Protein AF-A0A6A0ALJ3-F1 (afdb_monomer_lite)

Secondary structure (DSSP, 8-state):
-HHHHHHTT-TTHHHHHHHHHHHIIIII---HHHHHHHHHHHHHHHTHHHHHHTTS-HHHHHHHS-HHHHHHHHHHHHHHHHHHHHHHHTT-HHHHHH-SS-EEETTEEEPPBP-SSTT---BTT-HHHHHHHHHHHHHHHHHHHHS-HHHHHTHHHHHHHHHHHHHHH-EETTEESS-SHHHHSSPP--

InterPro domains:
  IPR006043 Nucleobase cation symporter 2 family [PF00860] (30-113)

Organism: Haematococcus lacustris (NCBI:txid44745)

Sequence (190 aa):
MAAAKERLSNMSDIPIVQSTLAKLMKGEGMSFDEAYGHVLGTLCVSTLTPILFSFLPIKVLRKVFPPVVSGVTILLIGIHLTGAGLANWGGGSFCSQTGNYNKLVNGVPAPVLCTGNGQVMYPYGDGHYVGMGFLVFSTIILIEILGSPFMRNCSAIIGLLFGYFIAAIIDVDGKRFVTSASFESAPAIT

Radius of gyration: 21.13 Å; chains: 1; bounding box: 46×47×53 Å

Foldseek 3Di:
DVVLVVVCPDLLCVVVLVVQLCCCCVPVVDDSVVSVVVSVVVSVVVVVVVVVVVPDDPVVVCVVQPPVNVVVVVVVSVVVVVVQVVQVLQQHPVLSVCDQFNDQDPNDGHGQWRPDQFQDTDHGNDPVSNVLVVQLVVQLVCCCVPNDPVCVVCSNVVSVVVSVVCQQPDADPNTGSDDCVVVVPDDDDD

pLDDT: mean 83.96, std 13.44, range [29.41, 97.0]

Structure (mmCIF, N/CA/C/O backbone):
data_AF-A0A6A0ALJ3-F1
#
_entry.id   AF-A0A6A0ALJ3-F1
#
loop_
_atom_site.group_PDB
_atom_site.id
_atom_site.type_symbol
_atom_site.label_atom_id
_atom_site.label_alt_id
_atom_site.label_comp_id
_atom_site.label_asym_id
_atom_site.label_entity_id
_atom_site.label_seq_id
_atom_site.pdbx_PDB_ins_code
_atom_site.Cartn_x
_atom_site.Cartn_y
_atom_site.Cartn_z
_atom_site.occupancy
_atom_site.B_iso_or_equiv
_atom_site.auth_seq_id
_atom_site.auth_comp_id
_atom_site.auth_asym_id
_atom_site.auth_atom_id
_atom_site.pdbx_PDB_model_num
ATOM 1 N N . MET A 1 1 ? -27.883 6.204 0.547 1.00 36.06 1 MET A N 1
ATOM 2 C CA . MET A 1 1 ? -27.019 5.312 -0.264 1.00 36.06 1 MET A CA 1
ATOM 3 C C . MET A 1 1 ? -25.523 5.640 -0.178 1.00 36.06 1 MET A C 1
ATOM 5 O O . MET A 1 1 ? -24.738 4.705 -0.215 1.00 36.06 1 MET A O 1
ATOM 9 N N . ALA A 1 2 ? -25.099 6.899 0.021 1.00 29.41 2 ALA A N 1
ATOM 10 C CA . ALA A 1 2 ? -23.675 7.248 0.186 1.00 29.41 2 ALA A CA 1
ATOM 11 C C . ALA A 1 2 ? -22.999 6.616 1.429 1.00 29.41 2 ALA A C 1
ATOM 13 O O . ALA A 1 2 ? -21.887 6.114 1.325 1.00 29.41 2 ALA A O 1
ATOM 14 N N . ALA A 1 3 ? -23.711 6.509 2.560 1.00 35.41 3 ALA A N 1
ATOM 15 C CA . ALA A 1 3 ? -23.179 5.918 3.798 1.00 35.41 3 ALA A CA 1
ATOM 16 C C . ALA A 1 3 ? -22.879 4.401 3.720 1.00 35.41 3 ALA A C 1
ATOM 18 O O . ALA A 1 3 ? -22.123 3.878 4.535 1.00 35.41 3 ALA A O 1
ATOM 19 N N . ALA A 1 4 ? -23.459 3.683 2.748 1.00 38.84 4 ALA A N 1
ATOM 20 C CA . ALA A 1 4 ? -23.167 2.264 2.522 1.00 38.84 4 ALA A CA 1
ATOM 21 C C . ALA A 1 4 ? -21.909 2.069 1.657 1.00 38.84 4 ALA A C 1
ATOM 23 O O . ALA A 1 4 ? -21.147 1.136 1.890 1.00 38.84 4 ALA A O 1
ATOM 24 N N . LYS A 1 5 ? -21.650 2.985 0.710 1.00 35.84 5 LYS A N 1
ATOM 25 C CA . LYS A 1 5 ? -20.446 2.963 -0.136 1.00 35.84 5 LYS A CA 1
ATOM 26 C C . LYS A 1 5 ? -19.175 3.271 0.668 1.00 35.84 5 LYS A C 1
ATOM 28 O O . LYS A 1 5 ? -18.136 2.690 0.396 1.00 35.84 5 LYS A O 1
ATOM 33 N N . GLU A 1 6 ? -19.284 4.121 1.689 1.00 38.53 6 GLU A N 1
ATOM 34 C CA . GLU A 1 6 ? -18.173 4.513 2.573 1.00 38.53 6 GLU A CA 1
ATOM 35 C C . GLU A 1 6 ? -17.825 3.447 3.634 1.00 38.53 6 GLU A C 1
ATOM 37 O O . GLU A 1 6 ? -16.698 3.386 4.115 1.00 38.53 6 GLU A O 1
ATOM 42 N N . ARG A 1 7 ? -18.761 2.545 3.972 1.00 44.97 7 ARG A N 1
ATOM 43 C CA . ARG A 1 7 ? -18.523 1.441 4.925 1.00 44.97 7 ARG A CA 1
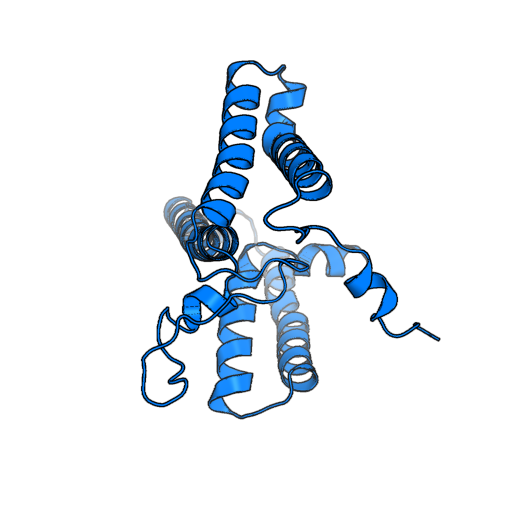ATOM 44 C C . ARG A 1 7 ? -17.915 0.182 4.305 1.00 44.97 7 ARG A C 1
ATOM 46 O O . ARG A 1 7 ? -17.387 -0.635 5.046 1.00 44.97 7 ARG A O 1
ATOM 53 N N . LEU A 1 8 ? -17.980 0.030 2.984 1.00 41.50 8 LEU A N 1
ATOM 54 C CA . LEU A 1 8 ? -17.356 -1.081 2.249 1.00 41.50 8 LEU A CA 1
ATOM 55 C C . LEU A 1 8 ? -15.858 -0.861 1.982 1.00 41.50 8 LEU A C 1
ATOM 57 O O . LEU A 1 8 ? -15.182 -1.754 1.485 1.00 41.50 8 LEU A O 1
ATOM 61 N N . SER A 1 9 ? -15.332 0.321 2.309 1.00 50.75 9 SER A N 1
ATOM 62 C CA . SER A 1 9 ? -13.909 0.659 2.207 1.00 50.75 9 SER A CA 1
ATOM 63 C C . SER A 1 9 ? -13.195 0.632 3.560 1.00 50.75 9 SER A C 1
ATOM 65 O O . SER A 1 9 ? -12.183 1.310 3.739 1.00 50.75 9 SER A O 1
ATOM 67 N N . ASN A 1 10 ? -13.714 -0.114 4.539 1.00 66.31 10 ASN A N 1
ATOM 68 C CA . ASN A 1 10 ? -13.001 -0.302 5.794 1.00 66.31 10 ASN A CA 1
ATOM 69 C C . ASN A 1 10 ? -11.774 -1.185 5.549 1.00 66.31 10 ASN A C 1
ATOM 71 O O . ASN A 1 10 ? -11.860 -2.249 4.937 1.00 66.31 10 ASN A O 1
ATOM 75 N N . MET A 1 11 ? -10.616 -0.763 6.061 1.00 64.06 11 MET A N 1
ATOM 76 C CA . MET A 1 11 ? -9.351 -1.494 5.901 1.00 64.06 11 MET A CA 1
ATOM 77 C C . MET A 1 11 ? -9.414 -2.951 6.400 1.00 64.06 11 MET A C 1
ATOM 79 O O . MET A 1 11 ? -8.641 -3.784 5.936 1.00 64.06 11 MET A O 1
ATOM 83 N N . SER A 1 12 ? -10.353 -3.284 7.293 1.00 75.94 12 SER A N 1
ATOM 84 C CA . SER A 1 12 ? -10.605 -4.650 7.773 1.00 75.94 12 SER A CA 1
ATOM 85 C C . SER A 1 12 ? -11.110 -5.612 6.700 1.00 75.94 12 SER A C 1
ATOM 87 O O . SER A 1 12 ? -10.878 -6.814 6.810 1.00 75.94 12 SER A O 1
ATOM 89 N N . ASP A 1 13 ? -11.796 -5.104 5.677 1.00 79.62 13 ASP A N 1
ATOM 90 C CA . ASP A 1 13 ? -12.500 -5.949 4.710 1.00 79.62 13 ASP A CA 1
ATOM 91 C C . ASP A 1 13 ? -11.560 -6.390 3.583 1.00 79.62 13 ASP A C 1
ATOM 93 O O . ASP A 1 13 ? -11.724 -7.466 3.012 1.00 79.62 13 ASP A O 1
ATOM 97 N N . ILE A 1 14 ? -10.507 -5.609 3.326 1.00 80.31 14 ILE A N 1
ATOM 98 C CA . ILE A 1 14 ? -9.473 -5.883 2.322 1.00 80.31 14 ILE A CA 1
ATOM 99 C C . ILE A 1 14 ? -8.874 -7.299 2.463 1.00 80.31 14 ILE A C 1
ATOM 101 O O . ILE A 1 14 ? -8.937 -8.052 1.487 1.00 80.31 14 ILE A O 1
ATOM 105 N N . PRO A 1 15 ? -8.334 -7.730 3.625 1.00 80.00 15 PRO A N 1
ATOM 106 C CA . PRO A 1 15 ? -7.745 -9.068 3.751 1.00 80.00 15 PRO A CA 1
ATOM 107 C C . PRO A 1 15 ? -8.780 -10.195 3.586 1.00 80.00 15 PRO A C 1
ATOM 109 O O . PRO A 1 15 ? -8.466 -11.271 3.067 1.00 80.00 15 PRO A O 1
ATOM 112 N N . ILE A 1 16 ? -10.030 -9.958 3.991 1.00 84.94 16 ILE A N 1
ATOM 113 C CA . ILE A 1 16 ? -11.122 -10.933 3.871 1.00 84.94 16 ILE A CA 1
ATO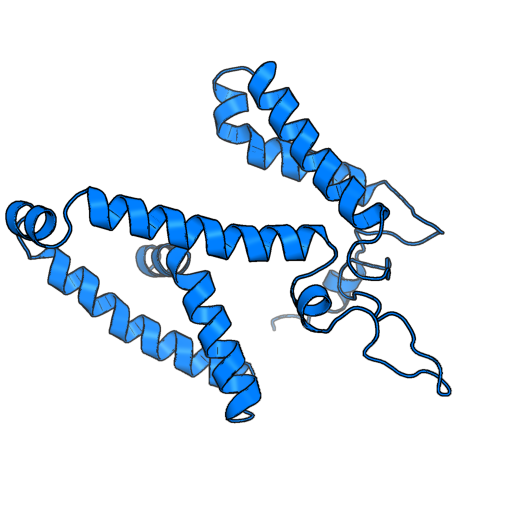M 114 C C . ILE A 1 16 ? -11.498 -11.108 2.398 1.00 84.94 16 ILE A C 1
ATOM 116 O O . ILE A 1 16 ? -11.567 -12.234 1.903 1.00 84.94 16 ILE A O 1
ATOM 120 N N . VAL A 1 17 ? -11.683 -10.002 1.677 1.00 86.25 17 VAL A N 1
ATOM 121 C CA . VAL A 1 17 ? -12.018 -10.013 0.251 1.00 86.25 17 VAL A CA 1
ATOM 122 C C . VAL A 1 17 ? -10.890 -10.645 -0.561 1.00 86.25 17 VAL A C 1
ATOM 124 O O . VAL A 1 17 ? -11.155 -11.530 -1.369 1.00 86.25 17 VAL A O 1
ATOM 127 N N . GLN A 1 18 ? -9.630 -10.280 -0.305 1.00 81.94 18 GLN A N 1
ATOM 128 C CA . GLN A 1 18 ? -8.478 -10.855 -1.009 1.00 81.94 18 GLN A CA 1
ATOM 129 C C . GLN A 1 18 ? -8.369 -12.372 -0.816 1.00 81.94 18 GLN A C 1
ATOM 131 O O . GLN A 1 18 ? -8.203 -13.110 -1.787 1.00 81.94 18 GLN A O 1
ATOM 136 N N . SER A 1 19 ? -8.494 -12.854 0.423 1.00 82.94 19 SER A N 1
ATOM 137 C CA . SER A 1 19 ? -8.419 -14.292 0.711 1.00 82.94 19 SER A CA 1
ATOM 138 C C . SER A 1 19 ? -9.608 -15.075 0.149 1.00 82.94 19 SER A C 1
ATOM 140 O O . SER A 1 19 ? -9.438 -16.214 -0.288 1.00 82.94 19 SER A O 1
ATOM 142 N N . THR A 1 20 ? -10.797 -14.471 0.118 1.00 86.56 20 THR A N 1
ATOM 143 C CA . THR A 1 20 ? -12.002 -15.088 -0.451 1.00 86.56 20 THR A CA 1
ATOM 144 C C . THR A 1 20 ? -11.910 -15.160 -1.971 1.00 86.56 20 THR A C 1
ATOM 146 O O . THR A 1 20 ? -12.071 -16.239 -2.531 1.00 86.56 20 THR A O 1
ATOM 149 N N . LEU A 1 21 ? -11.556 -14.060 -2.641 1.00 85.88 21 LEU A N 1
ATOM 150 C CA . LEU A 1 21 ? -11.371 -14.038 -4.095 1.00 85.88 21 LEU A CA 1
ATOM 151 C C . LEU A 1 21 ? -10.296 -15.032 -4.539 1.00 85.88 21 LEU A C 1
ATOM 153 O O . LEU A 1 21 ? -10.525 -15.799 -5.468 1.00 85.88 21 LEU A O 1
ATOM 157 N N . ALA A 1 22 ? -9.162 -15.097 -3.834 1.00 81.94 22 ALA A N 1
ATOM 158 C CA . ALA A 1 22 ? -8.114 -16.067 -4.141 1.00 81.94 22 ALA A CA 1
ATOM 159 C C . ALA A 1 22 ? -8.618 -17.520 -4.062 1.00 81.94 22 ALA A C 1
ATOM 161 O O . ALA A 1 22 ? -8.253 -18.344 -4.900 1.00 81.94 22 ALA A O 1
ATOM 162 N N . LYS A 1 23 ? -9.475 -17.839 -3.083 1.00 86.88 23 LYS A N 1
ATOM 163 C CA . LYS A 1 23 ? -10.080 -19.171 -2.948 1.00 86.88 23 LYS A CA 1
ATOM 164 C C . LYS A 1 23 ? -11.106 -19.459 -4.039 1.00 86.88 23 LYS A C 1
ATOM 166 O O . LYS A 1 23 ? -11.051 -20.535 -4.618 1.00 86.88 23 LYS A O 1
ATOM 171 N N . LEU A 1 24 ? -11.999 -18.520 -4.336 1.00 86.62 24 LEU A N 1
ATOM 172 C CA . LEU A 1 24 ? -13.057 -18.710 -5.333 1.00 86.62 24 LEU A CA 1
ATOM 173 C C . LEU A 1 24 ? -12.482 -18.826 -6.753 1.00 86.62 24 LEU A C 1
ATOM 175 O O . LEU A 1 24 ? -12.848 -19.723 -7.505 1.00 86.62 24 LEU A O 1
ATOM 179 N N . MET A 1 25 ? -11.505 -17.983 -7.093 1.00 83.56 25 MET A N 1
ATOM 180 C CA . MET A 1 25 ? -10.878 -18.001 -8.417 1.00 83.56 25 MET A CA 1
ATOM 181 C C . MET A 1 25 ? -9.976 -19.225 -8.620 1.00 83.56 25 MET A C 1
ATOM 183 O O . MET A 1 25 ? -9.991 -19.829 -9.687 1.00 83.56 25 MET A O 1
ATOM 187 N N . LYS A 1 26 ? -9.178 -19.611 -7.61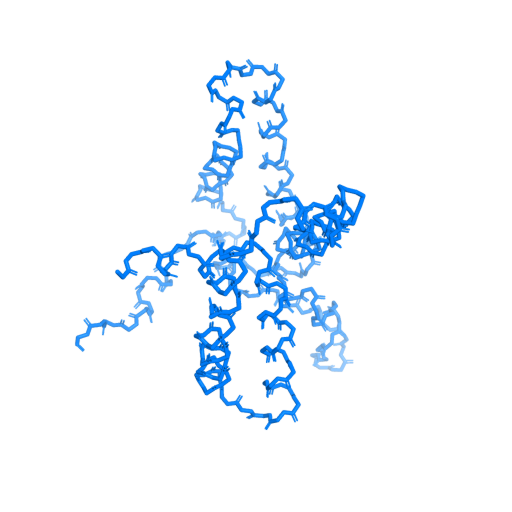3 1.00 79.38 26 LYS A N 1
ATOM 188 C CA . LYS A 1 26 ? -8.210 -20.718 -7.748 1.00 79.38 26 LYS A CA 1
ATOM 189 C C . LYS A 1 26 ? -8.794 -22.089 -7.402 1.00 79.38 26 LYS A C 1
ATOM 191 O O . LYS A 1 26 ? -8.327 -23.091 -7.931 1.00 79.38 26 LYS A O 1
ATOM 196 N N . GLY A 1 27 ? -9.746 -22.140 -6.475 1.00 77.44 27 GLY A N 1
ATOM 197 C CA . GLY A 1 27 ? -10.348 -23.377 -5.981 1.00 77.44 27 GLY A CA 1
ATOM 198 C C . GLY A 1 27 ? -11.523 -23.846 -6.830 1.00 77.44 27 GLY A C 1
ATOM 199 O O . GLY A 1 27 ? -11.579 -25.019 -7.179 1.00 77.44 27 GLY A O 1
ATOM 200 N N . GLU A 1 28 ? -12.428 -22.933 -7.187 1.00 77.88 28 GLU A N 1
ATOM 201 C CA . GLU A 1 28 ? -13.656 -23.259 -7.931 1.00 77.88 28 GLU A CA 1
ATOM 202 C C . GLU A 1 28 ? -13.579 -22.868 -9.415 1.00 77.88 28 GLU A C 1
ATOM 204 O O . GLU A 1 28 ? -14.426 -23.278 -10.202 1.00 77.88 28 GLU A O 1
ATOM 209 N N . GLY A 1 29 ? -12.548 -22.119 -9.824 1.00 83.25 29 GLY A N 1
ATOM 210 C CA . GLY A 1 29 ? -12.332 -21.741 -11.225 1.00 83.25 29 GLY A CA 1
ATOM 211 C C . GLY A 1 29 ? -13.332 -20.713 -11.759 1.00 83.25 29 GLY A C 1
ATOM 212 O O . GLY A 1 29 ? -13.464 -20.574 -12.974 1.00 83.25 29 GLY A O 1
ATOM 213 N N . MET A 1 30 ? -14.042 -20.006 -10.875 1.00 82.38 30 MET A N 1
ATOM 214 C CA . MET A 1 30 ? -15.029 -19.000 -11.267 1.00 82.38 30 MET A CA 1
ATOM 215 C C . MET A 1 30 ? -14.371 -17.763 -11.886 1.00 82.38 30 MET A C 1
ATOM 217 O O . MET A 1 30 ? -13.251 -17.378 -11.529 1.00 82.38 30 MET A O 1
ATOM 221 N N . SER A 1 31 ? -15.100 -17.112 -12.796 1.00 89.19 31 SER A N 1
ATOM 222 C CA . SER A 1 31 ? -14.695 -15.819 -13.353 1.00 89.19 31 SER A CA 1
ATOM 223 C C . SER A 1 31 ? -14.612 -14.755 -12.253 1.00 89.19 31 SER A C 1
ATOM 225 O O . SER A 1 31 ? -15.312 -14.830 -11.239 1.00 89.19 31 SER A O 1
ATOM 227 N N . PHE A 1 32 ? -13.776 -13.735 -12.464 1.00 83.00 32 PHE A N 1
ATOM 228 C CA . PHE A 1 32 ? -13.624 -12.622 -11.526 1.00 83.00 32 PHE A CA 1
ATOM 229 C C . PHE A 1 32 ? -14.965 -11.940 -11.224 1.00 83.00 32 PHE A C 1
ATOM 231 O O . PHE A 1 32 ? -15.262 -11.686 -10.059 1.00 83.00 32 PHE A O 1
ATOM 238 N N . ASP A 1 33 ? -15.790 -11.705 -12.246 1.00 86.81 33 ASP A N 1
ATOM 239 C CA . ASP A 1 33 ? -17.067 -10.996 -12.098 1.00 86.81 33 ASP A CA 1
ATOM 240 C C . ASP A 1 33 ? -18.054 -11.764 -11.210 1.00 86.81 33 ASP A C 1
ATOM 242 O O . ASP A 1 33 ? -18.742 -11.181 -10.370 1.00 86.81 33 ASP A O 1
ATOM 246 N N . GLU A 1 34 ? -18.078 -13.089 -11.347 1.00 88.50 34 GLU A N 1
ATOM 247 C CA . GLU A 1 34 ? -18.938 -13.972 -10.563 1.00 88.50 34 GLU A CA 1
ATOM 248 C C . GLU A 1 34 ? -18.449 -14.075 -9.114 1.00 88.50 34 GLU A C 1
ATOM 250 O O . GLU A 1 34 ? -19.213 -13.837 -8.176 1.00 88.50 34 GLU A O 1
ATOM 255 N N . ALA A 1 35 ? -17.149 -14.319 -8.914 1.00 87.38 35 ALA A N 1
ATOM 256 C CA . ALA A 1 35 ? -16.542 -14.352 -7.585 1.00 87.38 35 ALA A CA 1
ATOM 257 C C . ALA A 1 35 ? -16.726 -13.017 -6.839 1.00 87.38 35 ALA A C 1
ATOM 259 O O . ALA A 1 35 ? -17.025 -12.996 -5.641 1.00 87.38 35 ALA A O 1
ATOM 260 N N . TYR A 1 36 ? -16.600 -11.896 -7.550 1.00 86.19 36 TYR A N 1
ATOM 261 C CA . TYR A 1 36 ? -16.843 -10.568 -7.002 1.00 86.19 36 TYR A CA 1
ATOM 262 C C . TYR A 1 36 ? -18.323 -10.357 -6.650 1.00 86.19 36 TYR A C 1
ATOM 264 O O . TYR A 1 36 ? -18.627 -9.843 -5.571 1.00 86.19 36 TYR A O 1
ATOM 272 N N . GLY A 1 37 ? -19.249 -10.830 -7.490 1.00 89.12 37 GLY A N 1
ATOM 273 C CA . GLY A 1 37 ? -20.685 -10.845 -7.200 1.00 89.12 37 GLY A CA 1
ATOM 274 C C . GLY A 1 37 ? -21.032 -11.594 -5.907 1.00 89.12 37 GLY A C 1
ATOM 275 O O . GLY A 1 37 ? -21.777 -11.072 -5.072 1.00 89.12 37 GLY A O 1
ATOM 276 N N . HIS A 1 38 ? -20.434 -12.767 -5.677 1.00 88.88 38 HIS A N 1
ATOM 277 C CA . HIS A 1 38 ? -20.614 -13.539 -4.439 1.00 88.88 38 HIS A CA 1
ATOM 278 C C . HIS A 1 38 ? -20.102 -12.806 -3.193 1.00 88.88 38 HIS A C 1
ATOM 280 O O . HIS A 1 38 ? -20.770 -12.788 -2.149 1.00 88.88 38 HIS A O 1
ATOM 286 N N . VAL A 1 39 ? -18.936 -12.164 -3.298 1.00 89.06 39 VAL A N 1
ATOM 287 C CA . VAL A 1 39 ? -18.380 -11.343 -2.216 1.00 89.06 39 VAL A CA 1
ATOM 288 C C . VAL A 1 39 ? -19.315 -10.172 -1.902 1.00 89.06 39 VAL A C 1
ATOM 290 O O . VAL A 1 39 ? -19.666 -9.971 -0.740 1.00 89.06 39 VAL A O 1
ATOM 293 N N . LEU A 1 40 ? -19.789 -9.444 -2.917 1.00 87.94 40 LEU A N 1
ATOM 294 C CA . LEU A 1 40 ? -20.716 -8.322 -2.736 1.00 87.94 40 LEU A CA 1
ATOM 295 C C . LEU A 1 40 ? -22.049 -8.743 -2.101 1.00 87.94 40 LEU A C 1
ATOM 297 O O . LEU A 1 40 ? -22.550 -8.047 -1.213 1.00 87.94 40 LEU A O 1
ATOM 301 N N . GLY A 1 41 ? -22.607 -9.886 -2.510 1.00 90.25 41 GLY A N 1
ATOM 302 C CA . GLY A 1 41 ? -23.825 -10.437 -1.911 1.00 90.25 41 GLY A CA 1
ATOM 303 C C . GLY A 1 41 ? -23.641 -10.760 -0.427 1.00 90.25 41 GLY A C 1
ATOM 304 O O . GLY A 1 41 ? -24.467 -10.379 0.407 1.00 90.25 41 GLY A O 1
ATOM 305 N N . THR A 1 42 ? -22.510 -11.377 -0.077 1.00 89.94 42 THR A N 1
ATOM 306 C CA . THR A 1 42 ? -22.162 -11.685 1.319 1.00 89.94 42 THR A CA 1
ATOM 307 C C . THR A 1 42 ? -21.983 -10.412 2.143 1.00 89.94 42 THR A C 1
ATOM 309 O O . THR A 1 42 ? -22.463 -10.345 3.273 1.00 89.94 42 THR A O 1
ATOM 312 N N . LEU A 1 43 ? -21.352 -9.378 1.574 1.00 88.12 43 LEU A N 1
ATOM 313 C CA . LEU A 1 43 ? -21.179 -8.081 2.229 1.00 88.12 43 LEU A CA 1
ATOM 314 C C . LEU A 1 43 ? -22.520 -7.370 2.479 1.00 88.12 43 LEU A C 1
ATOM 316 O O . LEU A 1 43 ? -22.722 -6.798 3.548 1.00 88.12 43 LEU A O 1
ATOM 320 N N . CYS A 1 44 ? -23.481 -7.455 1.552 1.00 88.19 44 CYS A N 1
ATOM 321 C CA . CYS A 1 44 ? -24.825 -6.914 1.782 1.00 88.19 44 CYS A CA 1
ATOM 322 C C . CYS A 1 44 ? -25.489 -7.545 3.011 1.00 88.19 44 CYS A C 1
ATOM 324 O O . CYS A 1 44 ? -26.015 -6.828 3.861 1.00 88.19 44 CYS A O 1
ATOM 326 N N . VAL A 1 45 ? -25.417 -8.870 3.153 1.00 90.81 45 VAL A N 1
ATOM 327 C CA . VAL A 1 45 ? -26.002 -9.567 4.308 1.00 90.81 45 VAL A CA 1
ATOM 328 C C . VAL A 1 45 ? -25.197 -9.307 5.584 1.00 90.81 45 VAL A C 1
ATOM 330 O O . VAL A 1 45 ? -25.781 -9.060 6.639 1.00 90.81 45 VAL A O 1
ATOM 333 N N . SER A 1 46 ? -23.863 -9.301 5.512 1.00 87.75 46 SER A N 1
ATOM 334 C CA . SER A 1 46 ? -23.005 -9.119 6.688 1.00 87.75 46 SER A CA 1
ATOM 335 C C . SER A 1 46 ? -23.133 -7.727 7.311 1.00 87.75 46 SER A C 1
ATOM 337 O O . SER A 1 46 ? -22.991 -7.597 8.528 1.00 87.75 46 SER A O 1
ATOM 339 N N . THR A 1 47 ? -23.489 -6.697 6.530 1.00 88.12 47 THR A N 1
ATOM 340 C CA . THR A 1 47 ? -23.762 -5.345 7.057 1.00 88.12 47 THR A CA 1
ATOM 341 C C . THR A 1 47 ? -25.005 -5.263 7.947 1.00 88.12 47 THR A C 1
ATOM 343 O O . THR A 1 47 ? -25.129 -4.309 8.718 1.00 88.12 47 THR A O 1
ATOM 346 N N . LEU A 1 48 ? -25.884 -6.271 7.940 1.00 89.19 48 LEU A N 1
ATOM 347 C CA . LEU A 1 48 ? -27.009 -6.346 8.876 1.00 89.19 48 LEU A CA 1
ATOM 348 C C . LEU A 1 48 ? -26.540 -6.599 10.317 1.00 89.19 48 LEU A C 1
ATOM 350 O O . LEU A 1 48 ? -27.112 -6.047 11.254 1.00 89.19 48 LEU A O 1
ATOM 354 N N . THR A 1 49 ? -25.461 -7.356 10.520 1.00 86.19 49 THR A N 1
ATOM 355 C CA . THR A 1 49 ? -24.923 -7.659 11.858 1.00 86.19 49 THR A CA 1
ATOM 356 C C . THR A 1 49 ? -24.514 -6.409 12.655 1.00 86.19 49 THR A C 1
ATOM 358 O O . THR A 1 49 ? -24.970 -6.264 13.790 1.00 86.19 49 THR A O 1
ATOM 361 N N . PRO A 1 50 ? -23.715 -5.457 12.126 1.00 87.19 50 PRO A N 1
ATOM 362 C CA . PRO A 1 50 ? -23.408 -4.224 12.849 1.00 87.19 50 PRO A CA 1
ATOM 363 C C . PRO A 1 50 ? -24.635 -3.321 13.045 1.00 87.19 50 PRO A C 1
ATOM 365 O O . PRO A 1 50 ? -24.668 -2.572 14.019 1.00 87.19 50 PRO A O 1
ATOM 368 N N . ILE A 1 51 ? -25.654 -3.398 12.177 1.00 89.69 51 ILE A N 1
ATOM 369 C CA . ILE A 1 51 ? -26.938 -2.709 12.399 1.00 89.69 51 ILE A CA 1
ATOM 370 C C . ILE A 1 51 ? -27.640 -3.305 13.625 1.00 89.69 51 ILE A C 1
ATOM 372 O O . ILE A 1 51 ? -28.076 -2.559 14.497 1.00 89.69 51 ILE A O 1
ATOM 376 N N . LEU A 1 52 ? -27.674 -4.635 13.752 1.00 89.44 52 LEU A N 1
ATOM 377 C CA . LEU A 1 52 ? -28.230 -5.313 14.926 1.00 89.44 52 LEU A CA 1
ATOM 378 C C . LEU A 1 52 ? -27.442 -4.991 16.204 1.00 89.44 52 LEU A C 1
ATOM 380 O O . LEU A 1 52 ? -28.035 -4.673 17.235 1.00 89.44 52 LEU A O 1
ATOM 384 N N . PHE A 1 53 ? -26.107 -4.992 16.142 1.00 86.56 53 PHE A N 1
ATOM 385 C CA . PHE A 1 53 ? -25.268 -4.601 17.279 1.00 86.56 53 PHE A CA 1
ATOM 386 C C . PHE A 1 53 ? -25.400 -3.124 17.661 1.00 86.56 53 PHE A C 1
ATOM 388 O O . PHE A 1 53 ? -25.168 -2.791 18.822 1.00 86.56 53 PHE A O 1
ATOM 395 N N . SER A 1 54 ? -25.842 -2.251 16.750 1.00 90.50 54 SER A N 1
ATOM 396 C CA . SER A 1 54 ? -26.126 -0.846 17.065 1.00 90.50 54 SER A CA 1
ATOM 397 C C . SER A 1 54 ? -27.271 -0.666 18.071 1.00 90.50 54 SER A C 1
ATOM 399 O O . SER A 1 54 ? -27.363 0.400 18.677 1.00 90.50 54 SER A O 1
ATOM 401 N N . PHE A 1 55 ? -28.126 -1.676 18.271 1.00 92.00 55 PHE A N 1
ATOM 402 C CA . PHE A 1 55 ? -29.191 -1.650 19.281 1.00 92.00 55 PHE A CA 1
ATOM 403 C C . PHE A 1 55 ? -28.735 -2.138 20.667 1.00 92.00 55 PHE A C 1
ATOM 405 O O . PHE A 1 55 ? -29.480 -2.011 21.640 1.00 92.00 55 PHE A O 1
ATOM 412 N N . LEU A 1 56 ? -27.522 -2.690 20.794 1.00 90.25 56 LEU A N 1
ATOM 413 C CA . LEU A 1 56 ? -26.998 -3.153 22.077 1.00 90.25 56 LEU A CA 1
ATOM 414 C C . LEU A 1 56 ? -26.418 -1.988 22.897 1.00 90.25 56 LEU A C 1
ATOM 416 O O . LEU A 1 56 ? -25.699 -1.139 22.366 1.00 90.25 56 LEU A O 1
ATOM 420 N N . PRO A 1 57 ? -26.645 -1.953 24.223 1.00 89.56 57 PRO A N 1
ATOM 421 C CA . PRO A 1 57 ? -26.074 -0.917 25.071 1.00 89.56 57 PRO A CA 1
ATOM 422 C C . PRO A 1 57 ? -24.546 -1.052 25.155 1.00 89.56 57 PRO A C 1
ATOM 424 O O . PRO A 1 57 ? -24.002 -2.142 25.340 1.00 89.56 57 PRO A O 1
ATOM 427 N N . ILE A 1 58 ? -23.848 0.088 25.134 1.00 87.81 58 ILE A N 1
ATOM 428 C CA . ILE A 1 58 ? -22.372 0.197 25.140 1.00 87.81 58 ILE A CA 1
ATOM 429 C C . ILE A 1 58 ? -21.718 -0.604 26.283 1.00 87.81 58 ILE A C 1
ATOM 431 O O . ILE A 1 58 ? -20.609 -1.117 26.139 1.00 87.81 58 ILE A O 1
ATOM 435 N N . LYS A 1 59 ? -22.412 -0.751 27.420 1.00 90.38 59 LYS A N 1
ATOM 436 C CA . LYS A 1 59 ? -21.947 -1.535 28.577 1.00 90.38 59 LYS A CA 1
ATOM 437 C C . LYS A 1 59 ? -21.764 -3.019 28.247 1.00 90.38 59 LYS A C 1
ATOM 439 O O . LYS A 1 59 ? -20.804 -3.625 28.712 1.00 90.38 59 LYS A O 1
ATOM 444 N N . VAL A 1 60 ? -22.661 -3.590 27.441 1.00 91.00 60 VAL A N 1
ATOM 445 C CA . VAL A 1 60 ? -22.561 -4.984 26.985 1.00 91.00 60 VAL A CA 1
ATOM 446 C C . VAL A 1 60 ? -21.424 -5.106 25.978 1.00 91.00 60 VAL A C 1
ATOM 448 O O . VAL A 1 60 ? -20.586 -5.992 26.116 1.00 91.00 60 VAL A O 1
ATOM 451 N N . LEU A 1 61 ? -21.313 -4.162 25.039 1.00 86.56 61 LEU A N 1
ATOM 452 C CA . LEU A 1 61 ? -20.289 -4.207 23.995 1.00 86.56 61 LEU A CA 1
ATOM 453 C C . LEU A 1 61 ? -18.861 -4.139 24.561 1.00 86.56 61 LEU A C 1
ATOM 455 O O . LEU A 1 61 ? -18.004 -4.916 24.157 1.00 86.56 61 LEU A O 1
ATOM 459 N N . ARG A 1 62 ? -18.621 -3.287 25.566 1.00 87.75 62 ARG A N 1
ATOM 460 C CA . ARG A 1 62 ? -17.325 -3.197 26.268 1.00 87.75 62 ARG A CA 1
ATOM 461 C C . ARG A 1 62 ? -16.997 -4.426 27.123 1.00 87.75 62 ARG A C 1
ATOM 463 O O . ARG A 1 62 ? -15.835 -4.626 27.463 1.00 87.75 62 ARG A O 1
ATOM 470 N N . LYS A 1 63 ? -18.003 -5.230 27.486 1.00 91.12 63 LYS A N 1
ATOM 471 C CA . LYS A 1 63 ? -17.820 -6.494 28.212 1.00 91.12 63 LYS A CA 1
ATOM 472 C C . LYS A 1 63 ? -17.531 -7.657 27.261 1.00 91.12 63 LYS A C 1
ATOM 474 O O . LYS A 1 63 ? -16.716 -8.507 27.593 1.00 91.12 63 LYS A O 1
ATOM 479 N N . VAL A 1 64 ? -18.181 -7.675 26.095 1.00 90.25 64 VAL A N 1
ATOM 480 C CA . VAL A 1 64 ? -17.962 -8.679 25.039 1.00 90.25 64 VAL A CA 1
ATOM 481 C C . VAL A 1 64 ? -16.622 -8.453 24.331 1.00 90.25 64 VAL A C 1
ATOM 483 O O . VAL A 1 64 ? -15.879 -9.404 24.118 1.00 90.25 64 VAL A O 1
ATOM 486 N N . PHE A 1 65 ? -16.279 -7.199 24.027 1.00 90.44 65 PHE A N 1
ATOM 487 C CA . PHE A 1 65 ? -15.021 -6.811 23.385 1.00 90.44 65 PHE A CA 1
ATOM 488 C C . PHE A 1 65 ? -14.210 -5.902 24.318 1.00 90.44 65 PHE A C 1
ATOM 490 O O . PHE A 1 65 ? -14.227 -4.675 24.165 1.00 90.44 65 PHE A O 1
ATOM 497 N N . PRO A 1 66 ? -13.515 -6.472 25.320 1.00 92.50 66 PRO A N 1
ATOM 498 C CA . PRO A 1 66 ? -12.651 -5.689 26.190 1.00 92.50 66 PRO A CA 1
ATOM 499 C C . PRO A 1 66 ? -11.521 -5.031 25.376 1.00 92.50 66 PRO A C 1
ATOM 501 O O . PRO A 1 66 ? -11.133 -5.540 24.318 1.00 92.50 66 PRO A O 1
ATOM 504 N N . PRO A 1 67 ? -10.946 -3.916 25.863 1.00 89.94 67 PRO A N 1
ATOM 505 C CA . PRO A 1 67 ? -9.968 -3.123 25.112 1.00 89.94 67 PRO A CA 1
ATOM 506 C C . PRO A 1 67 ? -8.735 -3.924 24.669 1.00 89.94 67 PRO A C 1
ATOM 508 O O . PRO A 1 67 ? -8.176 -3.639 23.615 1.00 89.94 67 PRO A O 1
ATOM 511 N N . VAL A 1 68 ? -8.358 -4.967 25.415 1.00 95.19 68 VAL A N 1
ATOM 512 C CA . VAL A 1 68 ? -7.259 -5.875 25.048 1.00 95.19 68 VAL A CA 1
ATOM 513 C C . VAL A 1 68 ? -7.563 -6.632 23.750 1.00 95.19 68 VAL A C 1
ATOM 515 O O . VAL A 1 68 ? -6.717 -6.692 22.864 1.00 95.19 68 VAL A O 1
ATOM 518 N N . VAL A 1 69 ? -8.781 -7.159 23.593 1.00 95.00 69 VAL A N 1
ATOM 519 C CA . VAL A 1 69 ? -9.184 -7.910 22.390 1.00 95.00 69 VAL A CA 1
ATOM 520 C C . VAL A 1 69 ? -9.262 -6.982 21.181 1.00 95.00 69 VAL A C 1
ATOM 522 O O . VAL A 1 69 ? -8.754 -7.316 20.112 1.00 95.00 69 VAL A O 1
ATOM 525 N N . SER A 1 70 ? -9.846 -5.795 21.361 1.00 90.56 70 SER A N 1
ATOM 526 C CA . SER A 1 70 ? -9.917 -4.787 20.298 1.00 90.56 70 SER A CA 1
ATOM 527 C C . SER A 1 70 ? -8.518 -4.358 19.834 1.00 90.56 70 SER A C 1
ATOM 529 O O . SER A 1 70 ? -8.231 -4.375 18.639 1.00 90.56 70 SER A O 1
ATOM 531 N N . GLY A 1 71 ? -7.608 -4.076 20.775 1.00 93.94 71 GLY A N 1
ATOM 532 C CA . GLY A 1 71 ? -6.233 -3.675 20.467 1.00 93.94 71 GLY A CA 1
ATOM 533 C C . GLY A 1 71 ? -5.444 -4.739 19.701 1.00 93.94 71 GLY A C 1
ATOM 534 O O . GLY A 1 71 ? -4.846 -4.429 18.672 1.00 93.94 71 GLY A O 1
ATOM 535 N N . VAL A 1 72 ? -5.486 -6.001 20.148 1.00 95.19 72 VAL A N 1
ATOM 536 C CA . VAL A 1 72 ? -4.802 -7.111 19.455 1.00 95.19 72 VAL A CA 1
ATOM 537 C C . VAL A 1 72 ? -5.381 -7.327 18.054 1.00 95.19 72 VAL A C 1
ATOM 539 O O . VAL A 1 72 ? -4.629 -7.537 17.106 1.00 95.19 72 VAL A O 1
ATOM 542 N N . THR A 1 73 ? -6.702 -7.217 17.895 1.00 92.31 73 THR A N 1
ATOM 543 C CA . THR A 1 73 ? -7.357 -7.375 16.587 1.00 92.31 73 THR A CA 1
ATOM 544 C C . THR A 1 73 ? -6.908 -6.292 15.602 1.00 92.31 73 THR A C 1
ATOM 546 O O . THR A 1 73 ? -6.524 -6.610 14.479 1.00 92.31 73 THR A O 1
ATOM 549 N N . ILE A 1 74 ? -6.887 -5.022 16.023 1.00 91.06 74 ILE A N 1
ATOM 550 C CA . ILE A 1 74 ? -6.440 -3.903 15.177 1.00 91.06 74 ILE A CA 1
ATOM 551 C C . ILE A 1 74 ? -4.960 -4.061 14.797 1.00 91.06 74 ILE A C 1
ATOM 553 O O . ILE A 1 74 ? -4.599 -3.839 13.641 1.00 91.06 74 ILE A O 1
ATOM 557 N N . LEU A 1 75 ? -4.114 -4.504 15.734 1.00 93.19 75 LEU A N 1
ATOM 558 C CA . LEU A 1 75 ? -2.701 -4.776 15.463 1.00 93.19 75 LEU A CA 1
ATOM 559 C C . LEU A 1 75 ? -2.527 -5.858 14.387 1.00 93.19 75 LEU A C 1
ATOM 561 O O . LEU A 1 75 ? -1.773 -5.657 13.438 1.00 93.19 75 LEU A O 1
ATOM 565 N N . LEU A 1 76 ? -3.236 -6.986 14.504 1.00 91.12 76 LEU A N 1
ATOM 566 C CA . LEU A 1 76 ? -3.158 -8.082 13.533 1.00 91.12 76 LEU A CA 1
ATOM 567 C C . LEU A 1 76 ? -3.638 -7.649 12.144 1.00 91.12 76 LEU A C 1
ATOM 569 O O . LEU A 1 76 ? -2.989 -7.973 11.150 1.00 91.12 76 LEU A O 1
ATOM 573 N N . ILE A 1 77 ? -4.718 -6.862 12.068 1.00 89.75 77 ILE A N 1
ATOM 574 C CA . ILE A 1 77 ? -5.180 -6.270 10.803 1.00 89.75 77 ILE A CA 1
ATOM 575 C C . ILE A 1 77 ? -4.064 -5.412 10.184 1.00 89.75 77 ILE A C 1
ATOM 577 O O . ILE A 1 77 ? -3.753 -5.565 9.003 1.00 89.75 77 ILE A O 1
ATOM 581 N N . GLY A 1 78 ? -3.410 -4.565 10.986 1.00 90.69 78 GLY A N 1
ATOM 582 C CA . GLY A 1 78 ? -2.283 -3.740 10.541 1.00 90.69 78 GLY A CA 1
ATOM 583 C C . GLY A 1 78 ? -1.096 -4.559 10.022 1.00 90.69 78 GLY A C 1
ATOM 584 O O . GLY A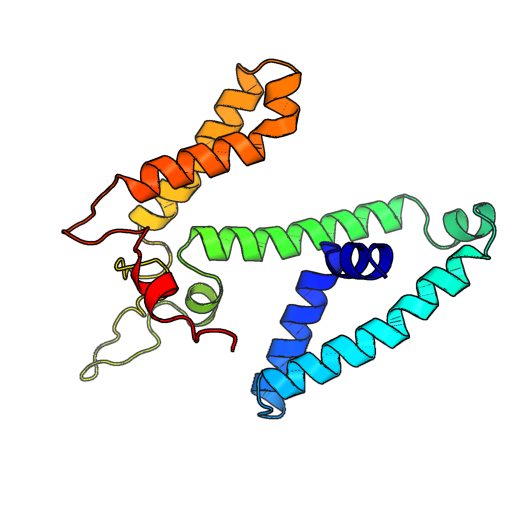 1 78 ? -0.555 -4.249 8.960 1.00 90.69 78 GLY A O 1
ATOM 585 N N . ILE A 1 79 ? -0.719 -5.637 10.714 1.00 91.88 79 ILE A N 1
ATOM 586 C CA . ILE A 1 79 ? 0.377 -6.529 10.296 1.00 91.88 79 ILE A CA 1
ATOM 587 C C . ILE A 1 79 ? 0.066 -7.184 8.943 1.00 91.88 79 ILE A C 1
ATOM 589 O O . ILE A 1 79 ? 0.910 -7.168 8.045 1.00 91.88 79 ILE A O 1
ATOM 593 N N . HIS A 1 80 ? -1.150 -7.706 8.757 1.00 87.19 80 HIS A N 1
ATOM 594 C CA . HIS A 1 80 ? -1.557 -8.324 7.491 1.00 87.19 80 HIS A CA 1
ATOM 595 C C . HIS A 1 80 ? -1.521 -7.336 6.317 1.00 87.19 80 HIS A C 1
ATOM 597 O O . HIS A 1 80 ? -0.990 -7.658 5.252 1.00 87.19 80 HIS A O 1
ATOM 603 N N . LEU A 1 81 ? -2.035 -6.119 6.512 1.00 88.62 81 LEU A N 1
ATOM 604 C CA . LEU A 1 81 ? -2.041 -5.080 5.478 1.00 88.62 81 LEU A CA 1
ATOM 605 C C . LEU A 1 81 ? -0.640 -4.544 5.169 1.00 88.62 81 LEU A C 1
ATOM 607 O O . LEU A 1 81 ? -0.345 -4.229 4.017 1.00 88.62 81 LEU A O 1
ATOM 611 N N . THR A 1 82 ? 0.242 -4.490 6.169 1.00 91.50 82 THR A N 1
ATOM 612 C CA . THR A 1 82 ? 1.645 -4.101 5.970 1.00 91.50 82 THR A CA 1
ATOM 613 C C . THR A 1 82 ? 2.346 -5.065 5.013 1.00 91.50 82 THR A C 1
ATOM 615 O O . THR A 1 82 ? 3.092 -4.620 4.144 1.00 91.50 82 THR A O 1
ATOM 618 N N . GLY A 1 83 ? 2.048 -6.368 5.090 1.00 89.12 83 GLY A N 1
ATOM 619 C CA . GLY A 1 83 ? 2.540 -7.358 4.126 1.00 89.12 83 GLY A CA 1
ATOM 620 C C . GLY A 1 83 ? 2.132 -7.042 2.682 1.00 89.12 83 GLY A C 1
ATOM 621 O O . GLY A 1 83 ? 2.975 -7.058 1.787 1.00 89.12 83 GLY A O 1
ATOM 622 N N . ALA A 1 84 ? 0.866 -6.675 2.454 1.00 86.12 84 ALA A N 1
ATOM 623 C CA . ALA A 1 84 ? 0.391 -6.261 1.131 1.00 86.12 84 ALA A CA 1
ATOM 624 C C . ALA A 1 84 ? 1.046 -4.948 0.656 1.00 86.12 84 ALA A C 1
ATOM 626 O O . ALA A 1 84 ? 1.404 -4.823 -0.516 1.00 86.12 84 ALA A O 1
ATOM 627 N N . GLY A 1 85 ? 1.249 -3.988 1.565 1.00 90.06 85 GLY A N 1
ATOM 628 C CA . GLY A 1 85 ? 1.959 -2.738 1.281 1.00 90.06 85 GLY A CA 1
ATOM 629 C C . GLY A 1 85 ? 3.412 -2.967 0.857 1.00 90.06 85 GLY A C 1
ATOM 630 O O . GLY A 1 85 ? 3.838 -2.454 -0.176 1.00 90.06 85 GLY A O 1
ATOM 631 N N . LEU A 1 86 ? 4.151 -3.800 1.597 1.00 91.94 86 LEU A N 1
ATOM 632 C CA . LEU A 1 86 ? 5.530 -4.178 1.266 1.00 91.94 86 LEU A CA 1
ATOM 633 C C . LEU A 1 86 ? 5.615 -4.962 -0.050 1.00 91.94 86 LEU A C 1
ATOM 635 O O . LEU A 1 86 ? 6.538 -4.747 -0.834 1.00 91.94 86 LEU A O 1
ATOM 639 N N . ALA A 1 87 ? 4.630 -5.815 -0.339 1.00 89.75 87 ALA A N 1
ATOM 640 C CA . ALA A 1 87 ? 4.551 -6.509 -1.620 1.00 89.75 87 ALA A CA 1
ATOM 641 C C . ALA A 1 87 ? 4.345 -5.544 -2.802 1.00 89.75 87 ALA A C 1
ATOM 643 O O . ALA A 1 87 ? 4.900 -5.740 -3.880 1.00 89.75 87 ALA A O 1
ATOM 644 N N . ASN A 1 88 ? 3.591 -4.461 -2.616 1.00 90.62 88 ASN A N 1
ATOM 645 C CA . ASN A 1 88 ? 3.460 -3.432 -3.648 1.00 90.62 88 ASN A CA 1
ATOM 646 C C . ASN A 1 88 ? 4.723 -2.569 -3.776 1.00 90.62 88 ASN A C 1
ATOM 648 O O . ASN A 1 88 ? 5.100 -2.228 -4.893 1.00 90.62 88 ASN A O 1
ATOM 652 N N . TRP A 1 89 ? 5.422 -2.288 -2.672 1.00 93.06 89 TRP A N 1
ATOM 653 C CA . TRP A 1 89 ? 6.730 -1.623 -2.708 1.00 93.06 89 TRP A CA 1
ATOM 654 C C . TRP A 1 89 ? 7.741 -2.438 -3.531 1.00 93.06 89 TRP A C 1
ATOM 656 O O . TRP A 1 89 ? 8.438 -1.885 -4.374 1.00 93.06 89 TRP A O 1
ATOM 666 N N . GLY A 1 90 ? 7.767 -3.765 -3.389 1.00 89.50 90 GLY A N 1
ATOM 667 C CA . GLY A 1 90 ? 8.670 -4.636 -4.151 1.00 89.50 90 GLY A CA 1
ATOM 668 C C . GLY A 1 90 ? 8.380 -4.765 -5.656 1.00 89.50 90 GLY A C 1
ATOM 669 O O . GLY A 1 90 ? 9.100 -5.492 -6.331 1.00 89.50 90 GLY A O 1
ATOM 670 N N . GLY A 1 91 ? 7.357 -4.104 -6.203 1.00 86.56 91 GLY A N 1
ATOM 671 C CA . GLY A 1 91 ? 7.011 -4.189 -7.631 1.00 86.56 91 GLY A CA 1
ATOM 672 C C . GLY A 1 91 ? 5.677 -4.879 -7.926 1.00 86.56 91 GLY A C 1
ATOM 673 O O . GLY A 1 91 ? 5.332 -5.048 -9.094 1.00 86.56 91 GLY A O 1
ATOM 674 N N . GLY A 1 92 ? 4.908 -5.254 -6.897 1.00 86.69 92 GLY A N 1
ATOM 675 C CA . GLY A 1 92 ? 3.505 -5.653 -7.029 1.00 86.69 92 GLY A CA 1
ATOM 676 C C . GLY A 1 92 ? 3.142 -6.934 -6.275 1.00 86.69 92 GLY A C 1
ATOM 677 O O . GLY A 1 92 ? 3.857 -7.937 -6.312 1.00 86.69 92 GLY A O 1
ATOM 678 N N . SER A 1 93 ? 1.966 -6.932 -5.644 1.00 80.94 93 SER A N 1
ATOM 679 C CA . SER A 1 93 ? 1.440 -8.056 -4.850 1.00 80.94 93 SER A CA 1
ATOM 680 C C . SER A 1 93 ? 1.238 -9.369 -5.621 1.00 80.94 93 SER A C 1
ATOM 682 O O . SER A 1 93 ? 1.418 -10.445 -5.048 1.00 80.94 93 SER A O 1
ATOM 684 N N . PHE A 1 94 ? 0.910 -9.314 -6.914 1.00 77.56 94 PHE A N 1
ATOM 685 C CA . PHE A 1 94 ? 0.811 -10.508 -7.765 1.00 77.56 94 PHE A CA 1
ATOM 686 C C . PHE A 1 94 ? 2.192 -11.096 -8.096 1.00 77.56 94 PHE A C 1
ATOM 688 O O . PHE A 1 94 ? 2.392 -12.313 -8.079 1.00 77.56 94 PHE A O 1
ATOM 695 N N . CYS A 1 95 ? 3.167 -10.219 -8.339 1.00 80.50 95 CYS A N 1
ATOM 696 C CA . CYS A 1 95 ? 4.541 -10.605 -8.640 1.00 80.50 95 CYS A CA 1
ATOM 697 C C . CYS A 1 95 ? 5.209 -11.259 -7.417 1.00 80.50 95 CYS A C 1
ATOM 699 O O . CYS A 1 95 ? 5.829 -12.313 -7.535 1.00 80.50 95 CYS A O 1
ATOM 701 N N . SER A 1 96 ? 4.963 -10.700 -6.226 1.00 81.62 96 SER A N 1
ATOM 702 C CA . SER A 1 96 ? 5.423 -11.234 -4.936 1.00 81.62 96 SER A CA 1
ATOM 703 C C . SER A 1 96 ? 4.984 -12.685 -4.684 1.00 81.62 96 SER A C 1
ATOM 705 O O . SER A 1 96 ? 5.764 -13.502 -4.203 1.00 81.62 96 SER A O 1
ATOM 707 N N . GLN A 1 97 ? 3.743 -13.027 -5.046 1.00 75.94 97 GLN A N 1
ATOM 708 C CA . GLN A 1 97 ? 3.170 -14.363 -4.827 1.00 75.94 97 GLN A CA 1
ATOM 709 C C . GLN A 1 97 ? 3.593 -15.388 -5.875 1.00 75.94 97 GLN A C 1
ATOM 711 O O . GLN A 1 97 ? 3.545 -16.590 -5.619 1.00 75.94 97 GLN A O 1
ATOM 716 N N . THR A 1 98 ? 3.968 -14.918 -7.063 1.00 70.50 98 THR A N 1
ATOM 717 C CA . THR A 1 98 ? 4.331 -15.801 -8.167 1.00 70.50 98 THR A CA 1
ATOM 718 C C . THR A 1 98 ? 5.680 -16.462 -7.883 1.00 70.50 98 THR A C 1
ATOM 720 O O . THR A 1 98 ? 5.821 -17.639 -8.183 1.00 70.50 98 THR A O 1
ATOM 723 N N . GLY A 1 99 ? 6.604 -15.779 -7.193 1.00 63.56 99 GLY A N 1
ATOM 724 C CA . GLY A 1 99 ? 7.971 -16.233 -6.911 1.00 63.56 99 GLY A CA 1
ATOM 725 C C . GLY A 1 99 ? 8.962 -15.693 -7.949 1.00 63.56 99 GLY A C 1
ATOM 726 O O . GLY A 1 99 ? 8.558 -15.277 -9.035 1.00 63.56 99 GLY A O 1
ATOM 727 N N . ASN A 1 100 ? 10.261 -15.665 -7.634 1.00 63.19 100 ASN A N 1
ATOM 728 C CA . ASN A 1 100 ? 11.245 -15.019 -8.513 1.00 63.19 100 ASN A CA 1
ATOM 729 C C . ASN A 1 100 ? 11.582 -15.830 -9.776 1.00 63.19 100 ASN A C 1
ATOM 731 O O . ASN A 1 100 ? 11.909 -15.210 -10.776 1.00 63.19 100 ASN A O 1
ATOM 735 N N . TYR A 1 101 ? 11.474 -17.168 -9.786 1.00 62.34 101 TYR A N 1
ATOM 736 C CA . TYR A 1 101 ? 12.016 -18.029 -10.861 1.00 62.34 101 TYR A CA 1
ATOM 737 C C . TYR A 1 101 ? 11.080 -19.178 -11.257 1.00 62.34 101 TYR A C 1
ATOM 739 O O . TYR A 1 101 ? 11.444 -20.351 -11.215 1.00 62.34 101 TYR A O 1
ATOM 747 N N . ASN A 1 102 ? 9.848 -18.862 -11.633 1.00 62.31 102 ASN A N 1
ATOM 748 C CA . ASN A 1 102 ? 8.795 -19.872 -11.862 1.00 62.31 102 ASN A CA 1
ATOM 749 C C . ASN A 1 102 ? 8.392 -19.942 -13.339 1.00 62.31 102 ASN A C 1
ATOM 751 O O . ASN A 1 102 ? 7.396 -20.564 -13.699 1.00 62.31 102 ASN A O 1
ATOM 755 N N . LYS A 1 103 ? 9.205 -19.324 -14.204 1.00 62.62 103 LYS A N 1
ATOM 756 C CA . LYS A 1 103 ? 9.129 -19.443 -15.655 1.00 62.62 103 LYS A CA 1
ATOM 757 C C . LYS A 1 103 ? 10.447 -20.010 -16.173 1.00 62.62 103 LYS A C 1
ATOM 759 O O . LYS A 1 103 ? 11.506 -19.425 -15.964 1.00 62.62 103 LYS A O 1
ATOM 764 N N . LEU A 1 104 ? 10.376 -21.140 -16.869 1.00 63.44 104 LEU A N 1
ATOM 765 C CA . LEU A 1 104 ? 11.488 -21.641 -17.669 1.00 63.44 104 LEU A CA 1
ATOM 766 C C . LEU A 1 104 ? 11.386 -21.009 -19.056 1.00 63.44 104 LEU A C 1
ATOM 768 O O . LEU A 1 104 ? 10.384 -21.185 -19.748 1.00 63.44 104 LEU A O 1
ATOM 772 N N . VAL A 1 105 ? 12.409 -20.262 -19.460 1.00 67.50 105 VAL A N 1
ATOM 773 C CA . VAL A 1 105 ? 12.548 -19.776 -20.838 1.00 67.50 105 VAL A CA 1
ATOM 774 C C . VAL A 1 105 ? 13.710 -20.551 -21.441 1.00 67.50 105 VAL A C 1
ATOM 776 O O . VAL A 1 105 ? 14.826 -20.475 -20.939 1.00 67.50 105 VAL A O 1
ATOM 779 N N . ASN A 1 106 ? 13.439 -21.360 -22.468 1.00 71.62 106 ASN A N 1
ATOM 780 C CA . ASN A 1 106 ? 14.435 -22.238 -23.100 1.00 71.62 106 ASN A CA 1
ATOM 781 C C . ASN A 1 106 ? 15.167 -23.175 -22.112 1.00 71.62 106 ASN A C 1
ATOM 783 O O . ASN A 1 106 ? 16.364 -23.407 -22.242 1.00 71.62 106 ASN A O 1
ATOM 787 N N . GLY A 1 107 ? 14.462 -23.695 -21.099 1.00 72.50 107 GLY A N 1
ATOM 788 C CA . GLY A 1 107 ? 15.035 -24.617 -20.107 1.00 72.50 107 GLY A CA 1
ATOM 789 C C . GLY A 1 107 ? 15.899 -23.962 -19.022 1.00 72.50 107 GLY A C 1
ATOM 790 O O . GLY A 1 107 ? 16.408 -24.670 -18.158 1.00 72.50 107 GLY A O 1
ATOM 791 N N . VAL A 1 108 ? 16.031 -22.630 -19.019 1.00 72.56 108 VAL A N 1
ATOM 792 C CA . VAL A 1 108 ? 16.757 -21.871 -17.990 1.00 72.56 108 VAL A CA 1
ATOM 793 C C . VAL A 1 108 ? 15.753 -21.159 -17.070 1.00 72.56 108 VAL A C 1
ATOM 795 O O . VAL A 1 108 ? 14.780 -20.587 -17.577 1.00 72.56 108 VAL A O 1
ATOM 798 N N . PRO A 1 109 ? 15.951 -21.168 -15.735 1.00 68.75 109 PRO A N 1
ATOM 799 C CA . PRO A 1 109 ? 15.150 -20.367 -14.812 1.00 68.75 109 PRO A CA 1
ATOM 800 C C . PRO A 1 109 ? 15.273 -18.883 -15.161 1.00 68.75 109 PRO A C 1
ATOM 802 O O . PRO A 1 109 ? 16.342 -18.290 -15.025 1.00 68.75 109 PRO A O 1
ATOM 805 N N . ALA A 1 110 ? 14.182 -18.286 -15.634 1.00 68.00 110 ALA A N 1
ATOM 806 C CA . ALA A 1 110 ? 14.122 -16.870 -15.952 1.00 68.00 110 ALA A CA 1
ATOM 807 C C . ALA A 1 110 ? 13.358 -16.125 -14.851 1.00 68.00 110 ALA A C 1
ATOM 809 O O . ALA A 1 110 ? 12.352 -16.645 -14.347 1.00 68.00 110 ALA A O 1
ATOM 810 N N . PRO A 1 111 ? 13.803 -14.911 -14.483 1.00 72.69 111 PRO A N 1
ATOM 811 C CA . PRO A 1 111 ? 13.090 -14.110 -13.512 1.00 72.69 111 PRO A CA 1
ATOM 812 C C . PRO A 1 111 ? 11.697 -13.739 -14.029 1.00 72.69 111 PRO A C 1
ATOM 814 O O . PRO A 1 111 ? 11.536 -13.344 -15.188 1.00 72.69 111 PRO A O 1
ATOM 817 N N . VAL A 1 112 ? 10.678 -13.850 -13.176 1.00 77.69 112 VAL A N 1
ATOM 818 C CA . VAL A 1 112 ? 9.343 -13.341 -13.510 1.00 77.69 112 VAL A CA 1
ATOM 819 C C . VAL A 1 112 ? 9.370 -11.821 -13.424 1.00 77.69 112 VAL A C 1
ATOM 821 O O . VAL A 1 112 ? 9.621 -11.250 -12.366 1.00 77.69 112 VAL A O 1
ATOM 824 N N . LEU A 1 113 ? 9.127 -11.170 -14.560 1.00 84.56 113 LEU A N 1
ATOM 825 C CA . LEU A 1 113 ? 9.061 -9.717 -14.643 1.00 84.56 113 LEU A CA 1
ATOM 826 C C . LEU A 1 113 ? 7.694 -9.232 -14.162 1.00 84.56 113 LEU A C 1
ATOM 828 O O . LEU A 1 113 ? 6.656 -9.727 -14.613 1.00 84.56 113 LEU A O 1
ATOM 832 N N . CYS A 1 114 ? 7.697 -8.251 -13.264 1.00 85.50 114 CYS A N 1
ATOM 833 C CA . CYS A 1 114 ? 6.474 -7.645 -12.768 1.00 85.50 114 CYS A CA 1
ATOM 834 C C . CYS A 1 114 ? 5.864 -6.741 -13.847 1.00 85.50 114 CYS A C 1
ATOM 836 O O . CYS A 1 114 ? 6.542 -5.896 -14.431 1.00 85.50 114 CYS A O 1
ATOM 838 N N . THR A 1 115 ? 4.572 -6.927 -14.114 1.00 82.06 115 THR A N 1
ATOM 839 C CA . THR A 1 115 ? 3.801 -6.148 -15.094 1.00 82.06 115 THR A CA 1
ATOM 840 C C . THR A 1 115 ? 2.802 -5.237 -14.376 1.00 82.06 115 THR A C 1
ATOM 842 O O . THR A 1 115 ? 2.477 -5.467 -13.213 1.00 82.06 115 THR A O 1
ATOM 845 N N . GLY A 1 116 ? 2.337 -4.179 -15.049 1.00 80.12 116 GLY A N 1
ATOM 846 C CA . GLY A 1 116 ? 1.394 -3.205 -14.477 1.00 80.12 116 GLY A CA 1
ATOM 847 C C . GLY A 1 116 ? 2.031 -1.947 -13.869 1.00 80.12 116 GLY A C 1
ATOM 848 O O . GLY A 1 116 ? 1.306 -1.079 -13.397 1.00 80.12 116 GLY A O 1
ATOM 849 N N . ASN A 1 117 ? 3.358 -1.801 -13.941 1.00 85.19 117 ASN A N 1
ATOM 850 C CA . ASN A 1 117 ? 4.109 -0.641 -13.432 1.00 85.19 117 ASN A CA 1
ATOM 851 C C . ASN A 1 117 ? 4.509 0.338 -14.561 1.00 85.19 117 ASN A C 1
ATOM 853 O O . ASN A 1 117 ? 5.638 0.829 -14.605 1.00 85.19 117 ASN A O 1
ATOM 857 N N . GLY A 1 118 ? 3.605 0.567 -15.519 1.00 85.38 118 GLY A N 1
ATOM 858 C CA . GLY A 1 118 ? 3.884 1.322 -16.744 1.00 85.38 118 GLY A CA 1
ATOM 859 C C . GLY A 1 118 ? 4.659 0.496 -17.774 1.00 85.38 118 GLY A C 1
ATOM 860 O O . GLY A 1 118 ? 4.339 -0.668 -18.013 1.00 85.38 118 GLY A O 1
ATOM 861 N N . GLN A 1 119 ? 5.681 1.094 -18.390 1.00 85.19 119 GLN A N 1
ATOM 862 C CA . GLN A 1 119 ? 6.579 0.409 -19.337 1.00 85.19 119 GLN A CA 1
ATOM 863 C C . GLN A 1 119 ? 7.719 -0.344 -18.640 1.00 85.19 119 GLN A C 1
ATOM 865 O O . GLN A 1 119 ? 8.428 -1.130 -19.272 1.00 85.19 119 GLN A O 1
ATOM 870 N N . VAL A 1 120 ? 7.917 -0.094 -17.345 1.00 86.50 120 VAL A N 1
ATOM 871 C CA . VAL A 1 120 ? 9.011 -0.666 -16.567 1.00 86.50 120 VAL A CA 1
ATOM 872 C C . VAL A 1 120 ? 8.659 -2.087 -16.137 1.00 86.50 120 VAL A C 1
ATOM 874 O O . VAL A 1 120 ? 7.677 -2.312 -15.429 1.00 86.50 120 VAL A O 1
ATOM 877 N N . MET A 1 121 ? 9.497 -3.041 -16.543 1.00 87.81 121 MET A N 1
ATOM 878 C CA . MET A 1 121 ? 9.344 -4.462 -16.234 1.00 87.81 121 MET A CA 1
ATOM 879 C C . MET A 1 121 ? 10.636 -4.990 -15.622 1.00 87.81 121 MET A C 1
ATOM 881 O O . MET A 1 121 ? 11.568 -5.346 -16.343 1.00 87.81 121 MET A O 1
ATOM 885 N N . TYR A 1 122 ? 10.678 -5.032 -14.294 1.00 88.06 122 TYR A N 1
ATOM 886 C CA . TYR A 1 122 ? 11.791 -5.582 -13.525 1.00 88.06 122 TYR A CA 1
ATOM 887 C C . TYR A 1 122 ? 11.330 -6.762 -12.665 1.00 88.06 122 TYR A C 1
ATOM 889 O O . TYR A 1 122 ? 10.126 -6.904 -12.415 1.00 88.06 122 TYR A O 1
ATOM 897 N N . PRO A 1 123 ? 12.250 -7.646 -12.240 1.00 88.56 123 PRO A N 1
ATOM 898 C CA . PRO A 1 123 ? 11.926 -8.668 -11.256 1.00 88.56 123 PRO A CA 1
ATOM 899 C C . PRO A 1 123 ? 11.454 -8.048 -9.938 1.00 88.56 123 PRO A C 1
ATOM 901 O O . PRO A 1 123 ? 11.764 -6.902 -9.606 1.00 88.56 123 PRO A O 1
ATOM 904 N N . TYR A 1 124 ? 10.710 -8.834 -9.166 1.00 88.62 124 TYR A N 1
ATOM 905 C CA . TYR A 1 124 ? 10.279 -8.422 -7.838 1.00 88.62 124 TYR A CA 1
ATOM 906 C C . TYR A 1 124 ? 11.488 -8.126 -6.937 1.00 88.62 124 TYR A C 1
ATOM 908 O O . TYR A 1 124 ? 12.439 -8.903 -6.868 1.00 88.62 124 TYR A O 1
ATOM 916 N N . GLY A 1 125 ? 11.433 -7.008 -6.218 1.00 88.19 125 GLY A N 1
ATOM 917 C CA . GLY A 1 125 ? 12.496 -6.552 -5.325 1.00 88.19 125 GLY A CA 1
ATOM 918 C C . GLY A 1 125 ? 13.664 -5.858 -6.029 1.00 88.19 125 GLY A C 1
ATOM 919 O O . GLY A 1 125 ? 14.692 -5.643 -5.391 1.00 88.19 125 GLY A O 1
ATOM 920 N N . ASP A 1 126 ? 13.527 -5.501 -7.309 1.00 90.94 126 ASP A N 1
ATOM 921 C CA . ASP A 1 126 ? 14.539 -4.714 -8.014 1.00 90.94 126 ASP A CA 1
ATOM 922 C C . ASP A 1 126 ? 14.808 -3.362 -7.327 1.00 90.94 126 ASP A C 1
ATOM 924 O O . ASP A 1 126 ? 13.907 -2.728 -6.761 1.00 90.94 126 ASP A O 1
ATOM 928 N N . GLY A 1 127 ? 16.063 -2.906 -7.399 1.00 92.00 127 GLY A N 1
ATOM 929 C CA . GLY A 1 127 ? 16.527 -1.681 -6.748 1.00 92.00 127 GLY A CA 1
ATOM 930 C C . GLY A 1 127 ? 15.743 -0.434 -7.158 1.00 92.00 127 GLY A C 1
ATOM 931 O O . GLY A 1 127 ? 15.559 0.457 -6.330 1.00 92.00 127 GLY A O 1
ATOM 932 N N . HIS A 1 128 ? 15.206 -0.388 -8.381 1.00 91.88 128 HIS A N 1
ATOM 933 C CA . HIS A 1 128 ? 14.361 0.722 -8.819 1.00 91.88 128 HIS A CA 1
ATOM 934 C C . HIS A 1 128 ? 13.034 0.764 -8.050 1.00 91.88 128 HIS A C 1
ATOM 936 O O . HIS A 1 128 ? 12.645 1.823 -7.564 1.00 91.88 128 HIS A O 1
ATOM 942 N N . TYR A 1 129 ? 12.356 -0.374 -7.866 1.00 91.44 129 TYR A N 1
ATOM 943 C CA . TYR A 1 129 ? 11.103 -0.420 -7.102 1.00 91.44 129 TYR A CA 1
ATOM 944 C C . TYR A 1 129 ? 11.337 -0.114 -5.619 1.00 91.44 129 TYR A C 1
ATOM 946 O O . TYR A 1 129 ? 10.630 0.705 -5.022 1.00 91.44 129 TYR A O 1
ATOM 954 N N . VAL A 1 130 ? 12.388 -0.698 -5.036 1.00 93.94 130 VAL A N 1
ATOM 955 C CA . VAL A 1 130 ? 12.746 -0.454 -3.634 1.00 93.94 130 VAL A CA 1
ATOM 956 C C . VAL A 1 130 ? 13.143 1.010 -3.411 1.00 93.94 130 VAL A C 1
ATOM 958 O O . VAL A 1 130 ? 12.687 1.624 -2.445 1.00 93.94 130 VAL A O 1
ATOM 961 N N . GLY A 1 131 ? 13.918 1.604 -4.320 1.00 94.00 131 GLY A N 1
ATOM 962 C CA . GLY A 1 131 ? 14.324 3.008 -4.254 1.00 94.00 131 GLY A CA 1
ATOM 963 C C . GLY A 1 131 ? 13.142 3.978 -4.302 1.00 94.00 131 GLY A C 1
ATOM 964 O O . GLY A 1 131 ? 13.101 4.932 -3.525 1.00 94.00 131 GLY A O 1
ATOM 965 N N . MET A 1 132 ? 12.136 3.702 -5.137 1.00 92.62 132 MET A N 1
ATOM 966 C CA . MET A 1 132 ? 10.942 4.549 -5.246 1.00 92.62 132 MET A CA 1
ATOM 967 C C . MET A 1 132 ? 10.104 4.557 -3.962 1.00 92.62 132 MET A C 1
ATOM 969 O O . MET A 1 132 ? 9.701 5.624 -3.496 1.00 92.62 132 MET A O 1
ATOM 973 N N . GLY A 1 133 ? 9.871 3.399 -3.337 1.00 94.25 133 GLY A N 1
ATOM 974 C CA . GLY A 1 133 ? 9.172 3.376 -2.047 1.00 94.25 133 GLY A CA 1
ATOM 975 C C . GLY A 1 133 ? 10.022 3.934 -0.898 1.00 94.25 133 GLY A C 1
ATOM 976 O O . GLY A 1 133 ? 9.484 4.597 -0.012 1.00 94.25 133 GLY A O 1
ATOM 977 N N . PHE A 1 134 ? 11.351 3.770 -0.945 1.00 96.00 134 PHE A N 1
ATOM 978 C CA . PHE A 1 134 ? 12.257 4.371 0.038 1.00 96.00 134 PHE A CA 1
ATOM 979 C C . PHE A 1 134 ? 12.225 5.898 -0.026 1.00 96.00 134 PHE A C 1
ATOM 981 O O . PHE A 1 134 ? 12.232 6.553 1.015 1.00 96.00 134 PHE A O 1
ATOM 988 N N . LEU A 1 135 ? 12.141 6.463 -1.231 1.00 96.06 135 LEU A N 1
ATOM 989 C CA . LEU A 1 135 ? 11.979 7.896 -1.441 1.00 96.06 135 LEU A CA 1
ATOM 990 C C . LEU A 1 135 ? 10.691 8.405 -0.784 1.00 96.06 135 LEU A C 1
ATOM 992 O O . LEU A 1 135 ? 10.754 9.330 0.019 1.00 96.06 135 LEU A O 1
ATOM 996 N N . VAL A 1 136 ? 9.547 7.762 -1.055 1.00 96.56 136 VAL A N 1
ATOM 997 C CA . VAL A 1 136 ? 8.257 8.104 -0.425 1.00 96.56 136 VAL A CA 1
ATOM 998 C C . VAL A 1 136 ? 8.364 8.046 1.098 1.00 96.56 136 VAL A C 1
ATOM 1000 O O . VAL A 1 136 ? 7.996 8.999 1.783 1.00 96.56 136 VAL A O 1
ATOM 1003 N N . PHE A 1 137 ? 8.897 6.947 1.634 1.00 96.25 137 PHE A N 1
ATOM 1004 C CA . PHE A 1 137 ? 9.020 6.744 3.075 1.00 96.25 137 PHE A CA 1
ATOM 1005 C C . PHE A 1 137 ? 9.950 7.775 3.729 1.00 96.25 137 PHE A C 1
ATOM 1007 O O . PHE A 1 137 ? 9.616 8.349 4.765 1.00 96.25 137 PHE A O 1
ATOM 1014 N N . SER A 1 138 ? 11.078 8.079 3.088 1.00 97.00 138 SER A N 1
ATOM 1015 C CA . SER A 1 138 ? 12.013 9.111 3.541 1.00 97.00 138 SER A CA 1
ATOM 1016 C C . SER A 1 138 ? 11.369 10.494 3.531 1.00 97.00 138 SER A C 1
ATOM 1018 O O . SER A 1 138 ? 11.522 11.243 4.492 1.00 97.00 138 SER A O 1
ATOM 1020 N N . THR A 1 139 ? 10.594 10.834 2.496 1.00 96.44 139 THR A N 1
ATOM 1021 C CA . THR A 1 139 ? 9.844 12.096 2.446 1.00 96.44 139 THR A CA 1
ATOM 1022 C C . THR A 1 139 ? 8.819 12.190 3.576 1.00 96.44 139 THR A C 1
ATOM 1024 O O . THR A 1 139 ? 8.725 13.241 4.207 1.00 96.44 139 THR A O 1
ATOM 1027 N N . ILE A 1 140 ? 8.099 11.106 3.890 1.00 96.62 140 ILE A N 1
ATOM 1028 C CA . ILE A 1 140 ? 7.169 11.066 5.032 1.00 96.62 140 ILE A CA 1
ATOM 1029 C C . ILE A 1 140 ? 7.922 11.343 6.339 1.00 96.62 140 ILE A C 1
ATOM 1031 O O . ILE A 1 140 ? 7.505 12.212 7.101 1.00 96.62 140 ILE A O 1
ATOM 1035 N N . ILE A 1 141 ? 9.057 10.673 6.573 1.00 96.62 141 ILE A N 1
ATOM 1036 C CA . ILE A 1 141 ? 9.879 10.883 7.777 1.00 96.62 141 ILE A CA 1
ATOM 1037 C C . ILE A 1 141 ? 10.366 12.334 7.872 1.00 96.62 141 ILE A C 1
ATOM 1039 O O . ILE A 1 141 ? 10.278 12.945 8.936 1.00 96.62 141 ILE A O 1
ATOM 1043 N N . LEU A 1 142 ? 10.857 12.909 6.772 1.00 96.62 142 LEU A N 1
ATOM 1044 C CA . LEU A 1 142 ? 11.334 14.293 6.756 1.00 96.62 142 LEU A CA 1
ATOM 1045 C C . LEU A 1 142 ? 10.212 15.289 7.075 1.00 96.62 142 LEU A C 1
ATOM 1047 O O . LEU A 1 142 ? 10.440 16.242 7.821 1.00 96.62 142 LEU A O 1
ATOM 1051 N N . ILE A 1 143 ? 8.999 15.059 6.564 1.00 96.19 143 ILE A N 1
ATOM 1052 C CA . ILE A 1 143 ? 7.824 15.883 6.880 1.00 96.19 143 ILE A CA 1
ATOM 1053 C C . ILE A 1 143 ? 7.405 15.701 8.340 1.00 96.19 143 ILE A C 1
ATOM 1055 O O . ILE A 1 143 ? 7.017 16.672 8.984 1.00 96.19 143 ILE A O 1
ATOM 1059 N N . GLU A 1 144 ? 7.514 14.497 8.892 1.00 96.75 144 GLU 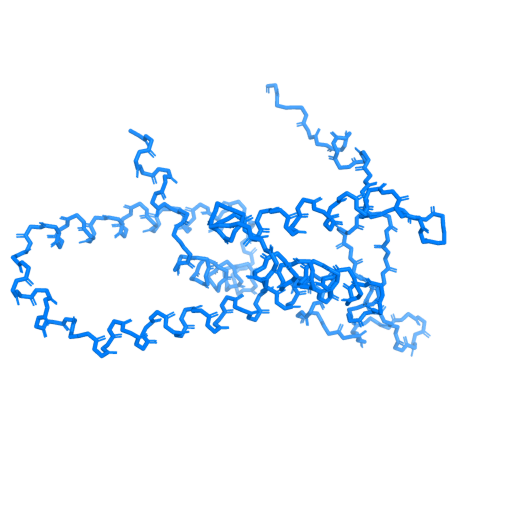A N 1
ATOM 1060 C CA . GLU A 1 144 ? 7.168 14.255 10.292 1.00 96.75 144 GLU A CA 1
ATOM 1061 C C . GLU A 1 144 ? 8.128 14.982 11.249 1.00 96.75 144 GLU A C 1
ATOM 1063 O O . GLU A 1 144 ? 7.706 15.570 12.247 1.00 96.75 144 GLU A O 1
ATOM 1068 N N . ILE A 1 145 ? 9.420 15.020 10.906 1.00 96.44 145 ILE A N 1
ATOM 1069 C CA . ILE A 1 145 ? 10.454 15.687 11.706 1.00 96.44 145 ILE A CA 1
ATOM 1070 C C . ILE A 1 145 ? 10.378 17.216 11.556 1.00 96.44 145 ILE A C 1
ATOM 1072 O O . ILE A 1 145 ? 10.358 17.933 12.558 1.00 96.44 145 ILE A O 1
ATOM 1076 N N . LEU A 1 146 ? 10.324 17.731 10.322 1.00 95.81 146 LEU A N 1
ATOM 1077 C CA . LEU A 1 146 ? 10.489 19.163 10.020 1.00 95.81 146 LEU A CA 1
ATOM 1078 C C . LEU A 1 146 ? 9.170 19.906 9.754 1.00 95.81 146 LEU A C 1
ATOM 1080 O O . LEU A 1 146 ? 9.150 21.135 9.721 1.00 95.81 146 LEU A O 1
ATOM 1084 N N . GLY A 1 147 ? 8.070 19.187 9.535 1.00 93.12 147 GLY A N 1
ATOM 1085 C CA . GLY A 1 147 ? 6.799 19.760 9.100 1.00 93.12 147 GLY A CA 1
ATOM 1086 C C . GLY A 1 147 ? 6.012 20.441 10.215 1.00 93.12 147 GLY A C 1
ATOM 1087 O O . GLY A 1 147 ? 6.121 20.103 11.397 1.00 93.12 147 GLY A O 1
ATOM 1088 N N . SER A 1 148 ? 5.166 21.391 9.811 1.00 95.62 148 SER A N 1
ATOM 1089 C CA . SER A 1 148 ? 4.190 22.040 10.689 1.00 95.62 148 SER A CA 1
ATOM 1090 C C . SER A 1 148 ? 3.122 21.044 11.178 1.00 95.62 148 SER A C 1
ATOM 1092 O O . SER A 1 148 ? 2.926 20.000 10.549 1.00 95.62 148 SER A O 1
ATOM 1094 N N . PRO A 1 149 ? 2.361 21.358 12.247 1.00 93.06 149 PRO A N 1
ATOM 1095 C CA . PRO A 1 149 ? 1.287 20.487 12.742 1.00 93.06 149 PRO A CA 1
ATOM 1096 C C . PRO A 1 149 ? 0.273 20.076 11.663 1.00 93.06 149 PRO A C 1
ATOM 1098 O O . PRO A 1 149 ? -0.243 18.962 11.684 1.00 93.06 149 PRO A O 1
ATOM 1101 N N . PHE A 1 150 ? 0.031 20.950 10.682 1.00 94.06 150 PHE A N 1
ATOM 1102 C CA . PHE A 1 150 ? -0.811 20.645 9.529 1.00 94.06 150 PHE A CA 1
ATOM 1103 C C . PHE A 1 150 ? -0.156 19.634 8.574 1.00 94.06 150 PHE A C 1
ATOM 1105 O O . PHE A 1 150 ? -0.798 18.673 8.158 1.00 94.06 150 PHE A O 1
ATOM 1112 N N . MET A 1 151 ? 1.128 19.818 8.246 1.00 93.56 151 MET A N 1
ATOM 1113 C CA . MET A 1 151 ? 1.844 18.931 7.322 1.00 93.56 151 MET A CA 1
ATOM 1114 C C . MET A 1 151 ? 2.023 17.520 7.880 1.00 93.56 151 MET A C 1
ATOM 1116 O O . MET A 1 151 ? 1.965 16.569 7.110 1.00 93.56 151 MET A O 1
ATOM 1120 N N . ARG A 1 152 ? 2.183 17.376 9.200 1.00 93.81 152 ARG A N 1
ATOM 1121 C CA . ARG A 1 152 ? 2.279 16.066 9.865 1.00 93.81 152 ARG A CA 1
ATOM 1122 C C . ARG A 1 152 ? 0.994 15.248 9.723 1.00 93.81 152 ARG A C 1
ATOM 1124 O O . ARG A 1 152 ? 1.047 14.069 9.408 1.00 93.81 152 ARG A O 1
ATOM 1131 N N . ASN A 1 153 ? -0.175 15.887 9.824 1.00 94.31 153 ASN A N 1
ATOM 1132 C CA . ASN A 1 153 ? -1.460 15.202 9.625 1.00 94.31 153 ASN A CA 1
ATOM 1133 C C . ASN A 1 153 ? -1.682 14.732 8.172 1.00 94.31 153 ASN A C 1
ATOM 1135 O O . ASN A 1 153 ? -2.441 13.799 7.924 1.00 94.31 153 ASN A O 1
ATOM 1139 N N . CYS A 1 154 ? -1.010 15.369 7.209 1.00 95.19 154 CYS A N 1
ATOM 1140 C CA . CYS A 1 154 ? -1.095 15.051 5.783 1.00 95.19 154 CYS A CA 1
ATOM 1141 C C . CYS A 1 154 ? 0.203 14.433 5.230 1.00 95.19 154 CYS A C 1
ATOM 1143 O O . CYS A 1 154 ? 0.370 14.370 4.009 1.00 95.19 154 CYS A O 1
ATOM 1145 N N . SER A 1 155 ? 1.125 13.986 6.091 1.00 96.38 155 SER A N 1
ATOM 1146 C CA . SER A 1 155 ? 2.488 13.600 5.696 1.00 96.38 155 SER A CA 1
ATOM 1147 C C . SER A 1 155 ? 2.491 12.444 4.697 1.00 96.38 155 SER A C 1
ATOM 1149 O O . SER A 1 155 ? 3.199 12.503 3.693 1.00 96.38 155 SER A O 1
ATOM 1151 N N . ALA A 1 156 ? 1.614 11.456 4.896 1.00 95.00 156 ALA A N 1
ATOM 1152 C CA . ALA A 1 156 ? 1.418 10.343 3.969 1.00 95.00 156 ALA A CA 1
ATOM 1153 C C . ALA A 1 156 ? 0.951 10.800 2.574 1.00 95.00 156 ALA A C 1
ATOM 1155 O O . ALA A 1 156 ? 1.486 10.339 1.568 1.00 95.00 156 ALA A O 1
ATOM 1156 N N . ILE A 1 157 ? -0.007 11.732 2.497 1.00 95.75 157 ILE A N 1
ATOM 1157 C CA . ILE A 1 157 ? -0.519 12.248 1.216 1.00 95.75 157 ILE A CA 1
ATOM 1158 C C . ILE A 1 157 ? 0.582 13.017 0.486 1.00 95.75 157 ILE A C 1
ATOM 1160 O O . ILE A 1 157 ? 0.815 12.787 -0.698 1.00 95.75 157 ILE A O 1
ATOM 1164 N N . ILE A 1 158 ? 1.286 13.904 1.191 1.00 95.56 158 ILE A N 1
ATOM 1165 C CA . ILE A 1 158 ? 2.360 14.711 0.602 1.00 95.56 158 ILE A CA 1
ATOM 1166 C C . ILE A 1 158 ? 3.516 13.811 0.138 1.00 95.56 158 ILE A C 1
ATOM 1168 O O . ILE A 1 158 ? 4.022 13.993 -0.967 1.00 95.56 158 ILE A O 1
ATOM 1172 N N . GLY A 1 159 ? 3.902 12.813 0.938 1.00 96.31 159 GLY A N 1
ATOM 1173 C CA . GLY A 1 159 ? 4.942 11.850 0.576 1.00 96.31 159 GLY A CA 1
ATOM 1174 C C . GLY A 1 159 ? 4.591 11.034 -0.668 1.00 96.31 159 GLY A C 1
ATOM 1175 O O . GLY A 1 159 ? 5.426 10.883 -1.560 1.00 96.31 159 GLY A O 1
ATOM 1176 N N . LEU A 1 160 ? 3.344 10.565 -0.775 1.00 95.31 160 LEU A N 1
ATOM 1177 C CA . LEU A 1 160 ? 2.860 9.847 -1.957 1.00 95.31 160 LEU A CA 1
ATOM 1178 C C . LEU A 1 160 ? 2.818 10.740 -3.202 1.00 95.31 160 LEU A C 1
ATOM 1180 O O . LEU A 1 160 ? 3.264 10.314 -4.265 1.00 95.31 160 LEU A O 1
ATOM 1184 N N . LEU A 1 161 ? 2.332 11.980 -3.080 1.00 95.94 161 LEU A N 1
ATOM 1185 C CA . LEU A 1 161 ? 2.314 12.939 -4.189 1.00 95.94 161 LEU A CA 1
ATOM 1186 C C . LEU A 1 161 ? 3.725 13.257 -4.684 1.00 95.94 161 LEU A C 1
ATOM 1188 O O . LEU A 1 161 ? 3.957 13.299 -5.890 1.00 95.94 161 LEU A O 1
ATOM 1192 N N . PHE A 1 162 ? 4.674 13.440 -3.766 1.00 95.75 162 PHE A N 1
ATOM 1193 C CA . PHE A 1 162 ? 6.066 13.687 -4.117 1.00 95.75 162 PHE A CA 1
ATOM 1194 C C . PHE A 1 162 ? 6.704 12.478 -4.814 1.00 95.75 162 PHE A C 1
ATOM 1196 O O . PHE A 1 162 ? 7.325 12.632 -5.864 1.00 95.75 162 PHE A O 1
ATOM 1203 N N . GLY A 1 163 ? 6.500 11.263 -4.297 1.00 95.12 163 GLY A N 1
ATOM 1204 C CA . GLY A 1 163 ? 6.982 10.049 -4.961 1.00 95.12 163 GLY A CA 1
ATOM 1205 C C . GLY A 1 163 ? 6.369 9.839 -6.345 1.00 95.12 163 GLY A C 1
ATOM 1206 O O . GLY A 1 163 ? 7.085 9.494 -7.283 1.00 95.12 163 GLY A O 1
ATOM 1207 N N . TYR A 1 164 ? 5.069 10.110 -6.502 1.00 93.75 164 TYR A N 1
ATOM 1208 C CA . TYR A 1 164 ? 4.393 10.050 -7.799 1.00 93.75 164 TYR A CA 1
ATOM 1209 C C . TYR A 1 164 ? 4.929 11.097 -8.783 1.00 93.75 164 TYR A C 1
ATOM 1211 O O . TYR A 1 164 ? 5.152 10.787 -9.951 1.00 93.75 164 TYR A O 1
ATOM 1219 N N . PHE A 1 165 ? 5.198 12.320 -8.316 1.00 94.94 165 PHE A N 1
ATOM 1220 C CA . PHE A 1 165 ? 5.823 13.360 -9.130 1.00 94.94 165 PHE A CA 1
ATOM 1221 C C . PHE A 1 165 ? 7.187 12.908 -9.671 1.00 94.94 165 PHE A C 1
ATOM 1223 O O . PHE A 1 165 ? 7.437 13.023 -10.870 1.00 94.94 165 PHE A O 1
ATOM 123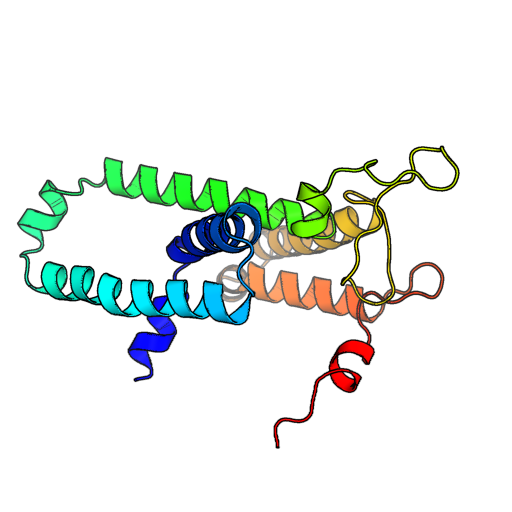0 N N . ILE A 1 166 ? 8.034 12.319 -8.822 1.00 94.38 166 ILE A N 1
ATOM 1231 C CA . ILE A 1 166 ? 9.329 11.773 -9.250 1.00 94.38 166 ILE A CA 1
ATOM 1232 C C . ILE A 1 166 ? 9.148 10.597 -10.222 1.00 94.38 166 ILE A C 1
ATOM 1234 O O . ILE A 1 166 ? 9.826 10.547 -11.247 1.00 94.38 166 ILE A O 1
ATOM 1238 N N . ALA A 1 167 ? 8.187 9.704 -9.969 1.00 92.19 167 ALA A N 1
ATOM 1239 C CA . ALA A 1 167 ? 7.863 8.590 -10.866 1.00 92.19 167 ALA A CA 1
ATOM 1240 C C . ALA A 1 167 ? 7.414 9.054 -12.262 1.00 92.19 167 ALA A C 1
ATOM 1242 O O . ALA A 1 167 ? 7.640 8.357 -13.251 1.00 92.19 167 ALA A O 1
ATOM 1243 N N . ALA A 1 168 ? 6.769 10.220 -12.349 1.00 91.19 168 ALA A N 1
ATOM 1244 C CA . ALA A 1 168 ? 6.286 10.780 -13.604 1.00 91.19 168 ALA A CA 1
ATOM 1245 C C . ALA A 1 168 ? 7.403 11.390 -14.464 1.00 91.19 168 ALA A C 1
ATOM 1247 O O . ALA A 1 168 ? 7.307 11.362 -15.695 1.00 91.19 168 ALA A O 1
ATOM 1248 N N . ILE A 1 169 ? 8.448 11.942 -13.839 1.00 92.00 169 ILE A N 1
ATOM 1249 C CA . ILE A 1 169 ? 9.556 12.601 -14.549 1.00 92.00 169 ILE A CA 1
ATOM 1250 C C . ILE A 1 169 ? 10.724 11.662 -14.846 1.00 92.00 169 ILE A C 1
ATOM 1252 O O . ILE A 1 169 ? 11.405 11.871 -15.848 1.00 92.00 169 ILE A O 1
ATOM 1256 N N . ILE A 1 170 ? 10.959 10.656 -13.999 1.00 90.81 170 ILE A N 1
ATOM 1257 C CA . ILE A 1 170 ? 12.093 9.748 -14.154 1.00 90.81 170 ILE A CA 1
ATOM 1258 C C . ILE A 1 170 ? 11.874 8.807 -15.341 1.00 90.81 170 ILE A C 1
ATOM 1260 O O . ILE A 1 170 ? 10.782 8.278 -15.560 1.00 90.81 170 ILE A O 1
ATOM 1264 N N . ASP A 1 171 ? 12.943 8.608 -16.100 1.00 88.31 171 ASP A N 1
ATOM 1265 C CA . ASP A 1 171 ? 13.012 7.672 -17.211 1.00 88.31 171 ASP A CA 1
ATOM 1266 C C . ASP A 1 171 ? 14.167 6.707 -16.929 1.00 88.31 171 ASP A C 1
ATOM 1268 O O . ASP A 1 171 ? 15.281 7.141 -16.629 1.00 88.31 171 ASP A O 1
ATOM 1272 N N . VAL A 1 172 ? 13.882 5.408 -16.954 1.00 85.19 172 VAL A N 1
ATOM 1273 C CA . VAL A 1 172 ? 14.861 4.353 -16.692 1.00 85.19 172 VAL A CA 1
ATOM 1274 C C . VAL A 1 172 ? 14.962 3.509 -17.952 1.00 85.19 172 VAL A C 1
ATOM 1276 O O . VAL A 1 172 ? 14.003 2.844 -18.334 1.00 85.19 172 VAL A O 1
ATOM 1279 N N . ASP A 1 173 ? 16.118 3.551 -18.613 1.00 83.31 173 ASP A N 1
ATOM 1280 C CA . ASP A 1 173 ? 16.383 2.827 -19.865 1.00 83.31 173 ASP A CA 1
ATOM 1281 C C . ASP A 1 173 ? 15.371 3.121 -20.994 1.00 83.31 173 ASP A C 1
ATOM 1283 O O . ASP A 1 173 ? 15.029 2.241 -21.789 1.00 83.31 173 ASP A O 1
ATOM 1287 N N . GLY A 1 174 ? 14.863 4.358 -21.060 1.00 82.94 174 GLY A N 1
ATOM 1288 C CA . GLY A 1 174 ? 13.850 4.778 -22.037 1.00 82.94 174 GLY A CA 1
ATOM 1289 C C . GLY A 1 174 ? 12.433 4.287 -21.712 1.00 82.94 174 GLY A C 1
ATOM 1290 O O . GLY A 1 174 ? 11.557 4.324 -22.579 1.00 82.94 174 GLY A O 1
ATOM 1291 N N . LYS A 1 175 ? 12.206 3.777 -20.494 1.00 86.75 175 LYS A N 1
ATOM 1292 C CA . LYS A 1 175 ? 10.920 3.294 -19.986 1.00 86.75 175 LYS A CA 1
ATOM 1293 C C . LYS A 1 175 ? 10.453 4.160 -18.821 1.00 86.75 175 LYS A C 1
ATOM 1295 O O . LYS A 1 175 ? 11.187 4.431 -17.870 1.00 86.75 175 LYS A O 1
ATOM 1300 N N . ARG A 1 176 ? 9.167 4.512 -18.847 1.00 87.56 176 ARG A N 1
ATOM 1301 C CA . ARG A 1 176 ? 8.528 5.346 -17.818 1.00 87.56 176 ARG A CA 1
ATOM 1302 C C . ARG A 1 176 ? 7.626 4.526 -16.899 1.00 87.56 176 ARG A C 1
ATOM 1304 O O . ARG A 1 176 ? 6.917 3.621 -17.351 1.00 87.56 176 ARG A O 1
ATOM 1311 N N . PHE A 1 177 ? 7.602 4.887 -15.615 1.00 86.56 177 PHE A N 1
ATOM 1312 C CA . PHE A 1 177 ? 6.670 4.311 -14.635 1.00 86.56 177 PHE A CA 1
ATOM 1313 C C . PHE A 1 177 ? 5.237 4.814 -14.842 1.00 86.56 177 PHE A C 1
ATOM 1315 O O . PHE A 1 177 ? 4.279 4.063 -14.679 1.00 86.56 177 PHE A O 1
ATOM 1322 N N . VAL A 1 178 ? 5.087 6.081 -15.235 1.00 87.88 178 VAL A N 1
ATOM 1323 C CA . VAL A 1 178 ? 3.790 6.703 -15.523 1.00 87.88 178 VAL A CA 1
ATOM 1324 C C . VAL A 1 178 ? 3.638 6.851 -17.033 1.00 87.88 178 VAL A C 1
ATOM 1326 O O . VAL A 1 178 ? 4.468 7.478 -17.691 1.00 87.88 178 VAL A O 1
ATOM 1329 N N . THR A 1 179 ? 2.579 6.260 -17.588 1.00 85.38 179 THR A N 1
ATOM 1330 C CA . THR A 1 179 ? 2.300 6.255 -19.034 1.00 85.38 179 THR A CA 1
ATOM 1331 C C . THR A 1 179 ? 0.822 6.519 -19.303 1.00 85.38 179 THR A C 1
ATOM 1333 O O . THR A 1 179 ? -0.019 6.235 -18.450 1.00 85.38 179 THR A O 1
ATOM 1336 N N . SER A 1 180 ? 0.496 7.050 -20.488 1.00 79.19 180 SER A N 1
ATOM 1337 C CA . SER A 1 180 ? -0.895 7.292 -20.894 1.00 79.19 180 SER A CA 1
ATOM 1338 C C . SER A 1 180 ? -1.619 6.037 -21.401 1.00 79.19 180 SER A C 1
ATOM 1340 O O . SER A 1 180 ? -2.842 6.038 -21.515 1.00 79.19 180 SER A O 1
ATOM 1342 N N . ALA A 1 181 ? -0.879 4.953 -21.659 1.00 74.81 181 ALA A N 1
ATOM 1343 C CA . ALA A 1 181 ? -1.380 3.743 -22.311 1.00 74.81 181 ALA A CA 1
ATOM 1344 C C . ALA A 1 181 ? -2.583 3.117 -21.589 1.00 74.81 181 ALA A C 1
ATOM 1346 O O . ALA A 1 181 ? -3.537 2.685 -22.232 1.00 74.81 181 ALA A O 1
ATOM 1347 N N . SER A 1 182 ? -2.584 3.124 -20.252 1.00 69.94 182 SER A N 1
ATOM 1348 C CA . SER A 1 182 ? -3.708 2.602 -19.468 1.00 69.94 182 SER A CA 1
ATOM 1349 C C . SER A 1 182 ? -5.001 3.398 -19.686 1.00 69.94 182 SER A C 1
ATOM 1351 O O . SER A 1 182 ? -6.075 2.805 -19.667 1.00 69.94 182 SER A O 1
ATOM 1353 N N . PHE A 1 183 ? -4.916 4.713 -19.933 1.00 73.19 183 PHE A N 1
ATOM 1354 C CA . PHE A 1 183 ? -6.089 5.553 -20.207 1.00 73.19 183 PHE A CA 1
ATOM 1355 C C . PHE A 1 183 ? -6.640 5.324 -21.615 1.00 73.19 183 PHE A C 1
ATOM 1357 O O . PHE A 1 183 ? -7.851 5.315 -21.798 1.00 73.19 183 PHE A O 1
ATOM 1364 N N . GLU A 1 184 ? -5.764 5.105 -22.594 1.00 79.75 184 GLU A N 1
ATOM 1365 C CA . GLU A 1 184 ? -6.159 4.832 -23.982 1.00 79.75 184 GLU A CA 1
ATOM 1366 C C . GLU A 1 184 ? -6.747 3.425 -24.151 1.00 79.75 184 GLU A C 1
ATOM 1368 O O . GLU A 1 184 ? -7.627 3.213 -24.980 1.00 79.75 184 GLU A O 1
ATOM 1373 N N . SER A 1 185 ? -6.286 2.463 -23.346 1.00 76.38 185 SER A N 1
ATOM 1374 C CA . SER A 1 185 ? -6.766 1.075 -23.381 1.00 76.38 185 SER A CA 1
ATOM 1375 C C . SER A 1 185 ? -8.096 0.840 -22.656 1.00 76.38 185 SER A C 1
ATOM 1377 O O . SER A 1 185 ? -8.673 -0.243 -22.774 1.00 76.38 185 SER A O 1
ATOM 1379 N N . ALA A 1 186 ? -8.578 1.814 -21.878 1.00 75.44 186 ALA A N 1
ATOM 1380 C CA . ALA A 1 186 ? -9.806 1.656 -21.113 1.00 75.44 186 ALA A CA 1
ATOM 1381 C C . ALA A 1 186 ? -11.029 1.687 -22.054 1.00 75.44 186 ALA A C 1
ATOM 1383 O O . ALA A 1 186 ? -11.144 2.607 -22.867 1.00 75.44 186 ALA A O 1
ATOM 1384 N N . PRO A 1 187 ? -11.962 0.718 -21.959 1.00 77.00 187 PRO A N 1
ATOM 1385 C CA . PRO A 1 187 ? -13.176 0.741 -22.765 1.00 77.00 187 PRO A CA 1
ATOM 1386 C C . PRO A 1 187 ? -13.992 1.995 -22.436 1.00 77.00 187 PRO A C 1
ATOM 1388 O O . PRO A 1 187 ? -14.214 2.314 -21.265 1.00 77.00 187 PRO A O 1
ATOM 1391 N N . ALA A 1 188 ? -14.446 2.709 -23.469 1.00 76.00 188 ALA A N 1
ATOM 1392 C CA . ALA A 1 188 ? -15.364 3.823 -23.287 1.00 76.00 188 ALA A CA 1
ATOM 1393 C C . ALA A 1 188 ? -16.660 3.288 -22.664 1.00 76.00 188 ALA A C 1
ATOM 1395 O O . ALA A 1 188 ? -17.313 2.417 -23.235 1.00 76.00 188 ALA A O 1
ATOM 1396 N N . ILE A 1 189 ? -17.022 3.797 -21.484 1.00 59.12 189 ILE A N 1
ATOM 1397 C CA . ILE A 1 189 ? -18.372 3.621 -20.951 1.00 59.12 189 ILE A CA 1
ATOM 1398 C C . ILE A 1 189 ? -19.306 4.400 -21.890 1.00 59.12 189 ILE A C 1
ATOM 1400 O O . ILE A 1 189 ? -19.294 5.631 -21.915 1.00 59.12 189 ILE A O 1
ATOM 1404 N N . THR A 1 190 ? -20.052 3.669 -22.713 1.00 45.16 190 THR A N 1
ATOM 1405 C CA . THR A 1 190 ? -21.212 4.146 -23.479 1.00 45.16 190 THR A CA 1
ATOM 1406 C C . THR A 1 190 ? -22.416 3.327 -23.079 1.00 45.16 190 THR A C 1
ATOM 1408 O O . THR A 1 190 ? -22.244 2.088 -23.005 1.00 45.16 190 THR A O 1
#